Protein AF-A0A929IZY4-F1 (afdb_monomer_lite)

Secondary structure (DSSP, 8-state):
-HHHHHHHHHHHHHHHHHHHHHHHHHHHHHHHHHHHHHHHHHHHHHHHHHHHHHHHHHHHHHHHHHHHHHHHHHT-S-GGGHHHHHHHHHHH-TTEEEEEEEEPTTSS-TT------EEE-TT---S-EEEEEEEPPEETTEESEEEEEEEEHHHHHT-HHHHHHHHHHTTS-SSSGGGG----EE-TTS-EEE-SSTT---HHHHHHH--

pLDDT: mean 78.6, std 14.9, range [38.0, 97.38]

Structure (mmCIF, N/CA/C/O backbone):
data_AF-A0A929IZY4-F1
#
_entry.id   AF-A0A929IZY4-F1
#
loop_
_atom_site.group_PDB
_atom_site.id
_atom_site.type_symbol
_atom_site.label_atom_id
_atom_site.label_alt_id
_atom_site.label_comp_id
_atom_site.label_asym_id
_atom_site.label_entity_id
_atom_site.label_seq_id
_atom_site.pdbx_PDB_ins_code
_atom_site.Cartn_x
_atom_site.Cartn_y
_atom_site.Cartn_z
_atom_site.occupancy
_atom_site.B_iso_or_equiv
_atom_site.auth_seq_id
_atom_site.auth_comp_id
_atom_site.auth_asym_id
_atom_site.auth_atom_id
_atom_site.pdbx_PDB_model_num
ATOM 1 N N . MET A 1 1 ? 53.624 -2.534 -61.040 1.00 66.25 1 MET A N 1
ATOM 2 C CA . MET A 1 1 ? 53.143 -1.240 -60.494 1.00 66.25 1 MET A CA 1
ATOM 3 C C . MET A 1 1 ? 51.618 -1.102 -60.489 1.00 66.25 1 MET A C 1
ATOM 5 O O . MET A 1 1 ? 51.086 -0.638 -59.490 1.00 66.25 1 MET A O 1
ATOM 9 N N . TRP A 1 2 ? 50.889 -1.510 -61.538 1.00 77.31 2 TRP A N 1
ATOM 10 C CA . TRP A 1 2 ? 49.422 -1.357 -61.585 1.00 77.31 2 TRP A CA 1
ATOM 11 C C . TRP A 1 2 ? 48.676 -2.238 -60.559 1.00 77.31 2 TRP A C 1
ATOM 13 O O . TRP A 1 2 ? 47.814 -1.744 -59.840 1.00 77.31 2 TRP A O 1
ATOM 23 N N . GLN A 1 3 ? 49.100 -3.496 -60.382 1.00 87.62 3 GLN A N 1
ATOM 24 C CA . GLN A 1 3 ? 48.521 -4.421 -59.391 1.00 87.62 3 GLN A CA 1
ATOM 25 C C . GLN A 1 3 ? 48.630 -3.920 -57.937 1.00 87.62 3 GLN A C 1
ATOM 27 O O . GLN A 1 3 ? 47.673 -4.039 -57.181 1.00 87.62 3 GLN A O 1
ATOM 32 N N . GLN A 1 4 ? 49.749 -3.291 -57.556 1.00 85.50 4 GLN A N 1
ATOM 33 C CA . GLN A 1 4 ? 49.927 -2.711 -56.214 1.00 85.50 4 GLN A CA 1
ATOM 34 C C . GLN A 1 4 ? 48.987 -1.526 -55.957 1.00 85.50 4 GLN A C 1
ATOM 36 O O . GLN A 1 4 ? 48.483 -1.368 -54.850 1.00 85.50 4 GLN A O 1
ATOM 41 N N . ARG A 1 5 ? 48.714 -0.702 -56.978 1.00 89.12 5 ARG A N 1
ATOM 42 C CA . ARG A 1 5 ? 47.778 0.425 -56.847 1.00 89.12 5 ARG A CA 1
ATOM 43 C C . ARG A 1 5 ? 46.339 -0.055 -56.676 1.00 89.12 5 ARG A C 1
ATOM 45 O O . ARG A 1 5 ? 45.638 0.461 -55.814 1.00 89.12 5 ARG A O 1
ATOM 52 N N . VAL A 1 6 ? 45.925 -1.058 -57.452 1.00 92.38 6 VAL A N 1
ATOM 53 C CA . VAL A 1 6 ? 44.584 -1.657 -57.339 1.00 92.38 6 VAL A CA 1
ATOM 54 C C . VAL A 1 6 ? 44.403 -2.337 -55.981 1.00 92.38 6 VAL A C 1
ATOM 56 O O . VAL A 1 6 ? 43.385 -2.122 -55.330 1.00 92.38 6 VAL A O 1
ATOM 59 N N . PHE A 1 7 ? 45.409 -3.082 -55.512 1.00 92.88 7 PHE A N 1
ATOM 60 C CA . PHE A 1 7 ? 45.381 -3.701 -54.186 1.00 92.88 7 PHE A CA 1
ATOM 61 C C . PHE A 1 7 ? 45.236 -2.662 -53.065 1.00 92.88 7 PHE A C 1
ATOM 63 O O . PHE A 1 7 ? 44.364 -2.803 -52.212 1.00 92.88 7 PHE A O 1
ATOM 70 N N . ASN A 1 8 ? 46.019 -1.578 -53.105 1.00 91.25 8 ASN A N 1
ATOM 71 C CA . ASN A 1 8 ? 45.919 -0.512 -52.109 1.00 91.25 8 ASN A CA 1
ATOM 72 C C . ASN A 1 8 ? 44.541 0.168 -52.125 1.00 91.25 8 ASN A C 1
ATOM 74 O O . ASN A 1 8 ? 43.992 0.430 -51.061 1.00 91.25 8 ASN A O 1
ATOM 78 N N . LEU A 1 9 ? 43.951 0.417 -53.301 1.00 94.44 9 LEU A N 1
ATOM 79 C CA . LEU A 1 9 ? 42.608 1.006 -53.406 1.00 94.44 9 LEU A CA 1
ATOM 80 C C . LEU A 1 9 ? 41.52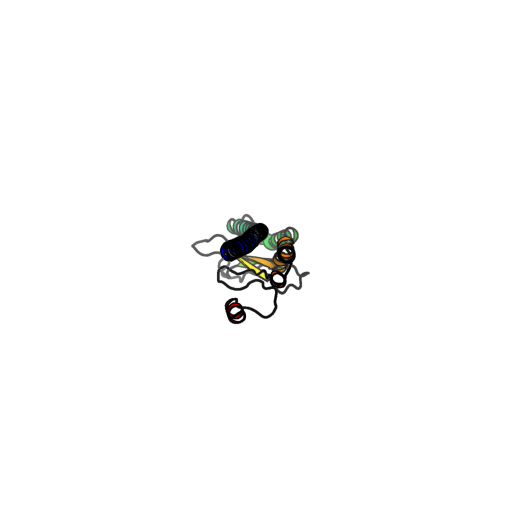0 0.099 -52.812 1.00 94.44 9 LEU A C 1
ATOM 82 O O . LEU A 1 9 ? 40.656 0.583 -52.082 1.00 94.44 9 LEU A O 1
ATOM 86 N N . LEU A 1 10 ? 41.583 -1.209 -53.079 1.00 94.31 10 LEU A N 1
ATOM 87 C CA . LEU A 1 10 ? 40.662 -2.186 -52.487 1.00 94.31 10 LEU A CA 1
ATOM 88 C C . LEU A 1 10 ? 40.817 -2.250 -50.964 1.00 94.31 10 LEU A C 1
ATOM 90 O O . LEU A 1 10 ? 39.822 -2.281 -50.242 1.00 94.31 10 LEU A O 1
ATOM 94 N N . LEU A 1 11 ? 42.057 -2.202 -50.472 1.00 95.75 11 LEU A N 1
ATOM 95 C CA . LEU A 1 11 ? 42.354 -2.206 -49.043 1.00 95.75 11 LEU A CA 1
ATOM 96 C C . LEU A 1 11 ? 41.813 -0.943 -48.353 1.00 95.75 11 LEU A C 1
ATOM 98 O O . LEU A 1 11 ? 41.161 -1.050 -47.316 1.00 95.75 11 LEU A O 1
ATOM 102 N N . PHE A 1 12 ? 41.979 0.238 -48.958 1.00 95.94 12 PHE A N 1
ATOM 103 C CA . PHE A 1 12 ? 41.372 1.477 -48.455 1.00 95.94 12 PHE A CA 1
ATOM 104 C C . PHE A 1 12 ? 39.839 1.406 -48.427 1.00 95.94 12 PHE A C 1
ATOM 106 O O . PHE A 1 12 ? 39.234 1.790 -47.428 1.00 95.94 12 PHE A O 1
ATOM 113 N N . SER A 1 13 ? 39.203 0.877 -49.476 1.00 95.88 13 SER A N 1
ATOM 114 C CA . SER A 1 13 ? 37.744 0.700 -49.515 1.00 95.88 13 SER A CA 1
ATOM 115 C C . SER A 1 13 ? 37.242 -0.256 -48.421 1.00 95.88 13 SER A C 1
ATOM 117 O O . SER A 1 13 ? 36.244 0.035 -47.757 1.00 95.88 13 SER A O 1
ATOM 119 N N . CYS A 1 14 ? 37.965 -1.351 -48.162 1.00 97.12 14 CYS A N 1
ATOM 120 C CA . CYS A 1 14 ? 37.656 -2.286 -47.079 1.00 97.12 14 CYS A CA 1
ATOM 121 C C . CYS A 1 14 ? 37.781 -1.632 -45.693 1.00 97.12 14 CYS A C 1
ATOM 123 O O . CYS A 1 14 ? 36.938 -1.849 -44.828 1.00 97.12 14 CYS A O 1
ATOM 125 N N . ILE A 1 15 ? 38.807 -0.805 -45.475 1.00 97.12 15 ILE A N 1
ATOM 126 C CA . ILE A 1 15 ? 38.980 -0.092 -44.202 1.00 97.12 15 ILE A CA 1
ATOM 127 C C . ILE A 1 15 ? 37.857 0.928 -43.995 1.00 97.12 15 ILE A C 1
ATOM 129 O O . ILE A 1 15 ? 37.295 1.001 -42.907 1.00 97.12 15 ILE A O 1
ATOM 133 N N . ILE A 1 16 ? 37.498 1.693 -45.029 1.00 97.38 16 ILE A N 1
ATOM 134 C CA . ILE A 1 16 ? 36.437 2.706 -44.934 1.00 97.38 16 ILE A CA 1
ATOM 135 C C . ILE A 1 16 ? 35.084 2.054 -44.629 1.00 97.38 16 ILE A C 1
ATOM 137 O O . ILE A 1 16 ? 34.353 2.535 -43.767 1.00 97.38 16 ILE A O 1
ATOM 141 N N . THR A 1 17 ? 34.759 0.944 -45.296 1.00 97.06 17 THR A N 1
ATOM 142 C CA . THR A 1 17 ? 33.510 0.207 -45.038 1.00 97.06 17 THR A CA 1
ATOM 143 C C . THR A 1 17 ? 33.489 -0.411 -43.641 1.00 97.06 17 THR A C 1
ATOM 145 O O . THR A 1 17 ? 32.479 -0.294 -42.951 1.00 97.06 17 THR A O 1
ATOM 148 N N . LEU A 1 18 ? 34.607 -0.977 -43.172 1.00 97.31 18 LEU A N 1
ATOM 149 C CA . LEU A 1 18 ? 34.727 -1.486 -41.803 1.00 97.31 18 LEU A CA 1
ATOM 150 C C . LEU A 1 18 ? 34.535 -0.373 -40.760 1.00 97.31 18 LEU A C 1
ATOM 152 O O . LEU A 1 18 ? 33.786 -0.552 -39.803 1.00 97.31 18 LEU A O 1
ATOM 156 N N . LEU A 1 19 ? 35.166 0.788 -40.961 1.00 97.31 19 LEU A N 1
ATOM 157 C CA . LEU A 1 19 ? 35.016 1.945 -40.074 1.00 97.31 19 LEU A CA 1
ATOM 158 C C . LEU A 1 19 ? 33.577 2.470 -40.054 1.00 97.31 19 LEU A C 1
ATOM 160 O O . LEU A 1 19 ? 33.073 2.801 -38.985 1.00 97.31 19 LEU A O 1
ATOM 164 N N . ALA A 1 20 ? 32.901 2.506 -41.205 1.00 96.75 20 ALA A N 1
ATOM 165 C CA . ALA A 1 20 ? 31.500 2.910 -41.282 1.00 96.75 20 ALA A CA 1
ATOM 166 C C . ALA A 1 20 ? 30.585 1.958 -40.492 1.00 96.75 20 ALA A C 1
ATOM 168 O O . ALA A 1 20 ? 29.729 2.422 -39.747 1.00 96.75 20 ALA A O 1
ATOM 169 N N . VAL A 1 21 ? 30.796 0.639 -40.592 1.00 97.00 21 VAL A N 1
ATOM 170 C CA . VAL A 1 21 ? 30.022 -0.351 -39.820 1.00 97.00 21 VAL A CA 1
ATOM 171 C C . VAL A 1 21 ? 30.271 -0.206 -38.318 1.00 97.00 21 VAL A C 1
ATOM 173 O O . VAL A 1 21 ? 29.318 -0.198 -37.546 1.00 97.00 21 VAL A O 1
ATOM 176 N N . ILE A 1 22 ? 31.528 -0.036 -37.893 1.00 96.31 22 ILE A N 1
ATOM 177 C CA . ILE A 1 22 ? 31.861 0.183 -36.475 1.00 96.31 22 ILE A CA 1
ATOM 178 C C . ILE A 1 22 ? 31.191 1.459 -35.949 1.00 96.31 22 ILE A C 1
ATOM 180 O O . ILE A 1 22 ? 30.651 1.451 -34.844 1.00 96.31 22 ILE A O 1
ATOM 184 N N . LEU A 1 23 ? 31.192 2.539 -36.737 1.00 96.19 23 LEU A N 1
ATOM 185 C CA . LEU A 1 23 ? 30.532 3.791 -36.374 1.00 96.19 23 LEU A CA 1
ATOM 186 C C . LEU A 1 23 ? 29.015 3.610 -36.222 1.00 96.19 23 LEU A C 1
ATOM 188 O O . LEU A 1 23 ? 28.453 4.092 -35.245 1.00 96.19 23 LEU A O 1
ATOM 192 N N . LEU A 1 24 ? 28.363 2.897 -37.147 1.00 94.81 24 LEU A N 1
ATOM 193 C CA . LEU A 1 24 ? 26.925 2.618 -37.066 1.00 94.81 24 LEU A CA 1
ATOM 194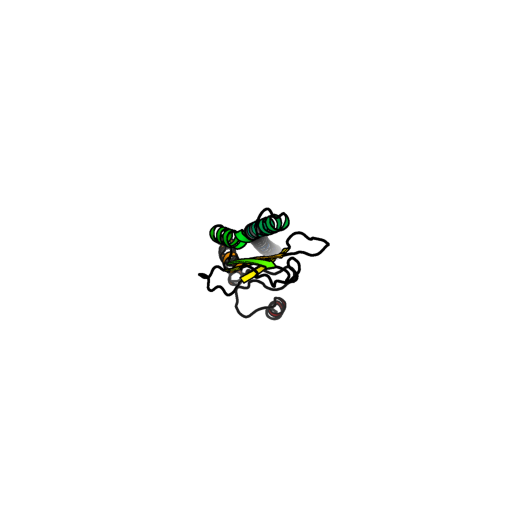 C C . LEU A 1 24 ? 26.573 1.799 -35.818 1.00 94.81 24 LEU A C 1
ATOM 196 O O . LEU A 1 24 ? 25.665 2.183 -35.089 1.00 94.81 24 LEU A O 1
ATOM 200 N N . ILE A 1 25 ? 27.340 0.742 -35.523 1.00 93.75 25 ILE A N 1
ATOM 201 C CA . ILE A 1 25 ? 27.163 -0.060 -34.300 1.00 93.75 25 ILE A CA 1
ATOM 202 C C . ILE A 1 25 ? 27.328 0.818 -33.055 1.00 93.75 25 ILE A C 1
ATOM 204 O O . ILE A 1 25 ? 26.573 0.682 -32.097 1.00 93.75 25 ILE A O 1
ATOM 208 N N . PHE A 1 26 ? 28.310 1.723 -33.052 1.00 93.81 26 PHE A N 1
ATOM 209 C CA . PHE A 1 26 ? 28.541 2.620 -31.924 1.00 93.81 26 PHE A CA 1
ATOM 210 C C . PHE A 1 26 ? 27.385 3.608 -31.712 1.00 93.81 26 PHE A C 1
ATOM 212 O O . PHE A 1 26 ? 26.981 3.820 -30.570 1.00 93.81 26 PHE A O 1
ATOM 219 N N . ILE A 1 27 ? 26.839 4.181 -32.791 1.00 91.44 27 ILE A N 1
ATOM 220 C CA . ILE A 1 27 ? 25.675 5.080 -32.736 1.00 91.44 27 ILE A CA 1
ATOM 221 C C . ILE A 1 27 ? 24.458 4.329 -32.189 1.00 91.44 27 ILE A C 1
ATOM 223 O O . ILE A 1 27 ? 23.874 4.766 -31.202 1.00 91.44 27 ILE A O 1
ATOM 227 N N . GLU A 1 28 ? 24.130 3.169 -32.762 1.00 90.06 28 GLU A N 1
ATOM 228 C CA . GLU A 1 28 ? 22.979 2.362 -32.341 1.00 90.06 28 GLU A CA 1
ATOM 229 C C . GLU A 1 28 ? 23.110 1.906 -30.880 1.00 90.06 28 GLU A C 1
ATOM 231 O O . GLU A 1 28 ? 22.157 1.995 -30.105 1.00 90.06 28 GLU A O 1
ATOM 236 N N . TYR A 1 29 ? 24.310 1.490 -30.463 1.00 88.62 29 TYR A N 1
ATOM 237 C CA . TYR A 1 29 ? 24.589 1.117 -29.077 1.00 88.62 29 TYR A CA 1
ATOM 238 C C . TYR A 1 29 ? 24.394 2.289 -28.106 1.00 88.62 29 TYR A C 1
ATOM 240 O O . TYR A 1 29 ? 23.847 2.109 -27.016 1.00 88.62 29 TYR A O 1
ATOM 248 N N . TYR A 1 30 ? 24.840 3.491 -28.482 1.00 87.62 30 TYR A N 1
ATOM 249 C CA . TYR A 1 30 ? 24.705 4.673 -27.635 1.00 87.62 30 TYR A CA 1
ATOM 250 C C . TYR A 1 30 ? 23.244 5.131 -27.527 1.00 87.62 30 TYR A C 1
ATOM 252 O O . TYR A 1 30 ? 22.747 5.300 -26.414 1.00 87.62 30 TYR A O 1
ATOM 260 N N . GLU A 1 31 ? 22.538 5.250 -28.655 1.00 81.88 31 GLU A N 1
ATOM 261 C CA . GLU A 1 31 ? 21.125 5.656 -28.698 1.00 81.88 31 GLU A CA 1
ATOM 262 C C . GLU A 1 31 ? 20.217 4.662 -27.962 1.00 81.88 31 GLU A C 1
ATOM 264 O O . GLU A 1 31 ? 19.331 5.065 -27.201 1.00 81.88 31 GLU A O 1
ATOM 269 N N . THR A 1 32 ? 20.469 3.359 -28.117 1.00 80.94 32 THR A N 1
ATOM 270 C CA . THR A 1 32 ? 19.702 2.311 -27.427 1.00 80.94 32 THR A CA 1
ATOM 271 C C . THR A 1 32 ? 19.900 2.392 -25.915 1.00 80.94 32 THR A C 1
ATOM 273 O O . THR A 1 32 ? 18.924 2.397 -25.163 1.00 80.94 32 THR A O 1
ATOM 276 N N . ASN A 1 33 ? 21.148 2.522 -25.453 1.00 81.94 33 ASN A N 1
ATOM 277 C CA . ASN A 1 33 ? 21.440 2.628 -24.023 1.00 81.94 33 ASN A CA 1
ATOM 278 C C . ASN A 1 33 ? 20.871 3.906 -23.402 1.00 81.94 33 ASN A C 1
ATOM 280 O O . ASN A 1 33 ? 20.402 3.882 -22.262 1.00 81.94 33 ASN A O 1
ATOM 284 N N . GLU A 1 34 ? 20.922 5.030 -24.115 1.00 81.75 34 GLU A N 1
ATOM 285 C CA . GLU A 1 34 ? 20.349 6.280 -23.627 1.00 81.75 34 GLU A CA 1
ATOM 286 C C . GLU A 1 34 ? 18.826 6.165 -23.490 1.00 81.75 34 GLU A C 1
ATOM 288 O O . GLU A 1 34 ? 18.278 6.470 -22.428 1.00 81.75 34 GLU A O 1
ATOM 293 N N . THR A 1 35 ? 18.161 5.621 -24.511 1.00 78.50 35 THR A N 1
ATOM 294 C CA . THR A 1 35 ? 16.708 5.401 -24.513 1.00 78.50 35 THR A CA 1
ATOM 295 C C . THR A 1 35 ? 16.284 4.447 -23.394 1.00 78.50 35 THR A C 1
ATOM 297 O O . THR A 1 35 ? 15.331 4.726 -22.662 1.00 78.50 35 THR A O 1
ATOM 300 N N . GLU A 1 36 ? 17.019 3.349 -23.186 1.00 77.56 36 GLU A N 1
ATOM 301 C CA . GLU A 1 36 ? 16.740 2.394 -22.109 1.00 77.56 36 GLU A CA 1
ATOM 302 C C . GLU A 1 36 ? 16.905 3.038 -20.725 1.00 77.56 36 GLU A C 1
ATOM 304 O O . GLU A 1 36 ? 16.072 2.846 -19.834 1.00 77.56 36 GLU A O 1
ATOM 309 N N . ASN A 1 37 ? 17.959 3.832 -20.530 1.00 81.75 37 ASN A N 1
ATOM 310 C CA . ASN A 1 37 ? 18.201 4.515 -19.262 1.00 81.75 37 ASN A CA 1
ATOM 311 C C . ASN A 1 37 ? 17.126 5.564 -18.964 1.00 81.75 37 ASN A C 1
ATOM 313 O O . ASN A 1 37 ? 16.634 5.623 -17.834 1.00 81.75 37 ASN A O 1
ATOM 317 N N . GLN A 1 38 ? 16.715 6.343 -19.965 1.00 79.81 38 GLN A N 1
ATOM 318 C CA . GLN A 1 38 ? 15.616 7.297 -19.829 1.00 79.81 38 GLN A CA 1
ATOM 319 C C . GLN A 1 38 ? 14.302 6.578 -19.491 1.00 79.81 38 GLN A C 1
ATOM 321 O O . GLN A 1 38 ? 13.607 6.972 -18.553 1.00 79.81 38 GLN A O 1
ATOM 326 N N . ALA A 1 39 ? 13.994 5.469 -20.171 1.00 77.12 39 ALA A N 1
ATOM 327 C CA . ALA A 1 39 ? 12.811 4.665 -19.875 1.00 77.12 39 ALA A CA 1
ATOM 328 C C . ALA A 1 39 ? 12.833 4.105 -18.442 1.00 77.12 39 ALA A C 1
ATOM 330 O O . ALA A 1 39 ? 11.835 4.202 -17.724 1.00 77.12 39 ALA A O 1
ATOM 331 N N . LYS A 1 40 ? 13.978 3.584 -17.979 1.00 81.12 40 LYS A N 1
ATOM 332 C CA . LYS A 1 40 ? 14.151 3.117 -16.592 1.00 81.12 40 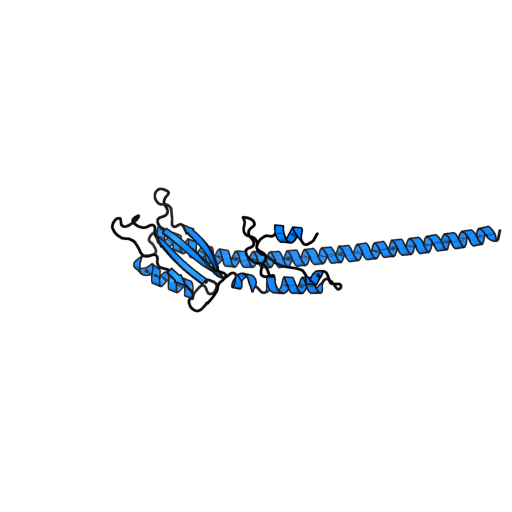LYS A CA 1
ATOM 333 C C . LYS A 1 40 ? 13.916 4.233 -15.580 1.00 81.12 40 LYS A C 1
ATOM 335 O O . LYS A 1 40 ? 13.206 4.015 -14.600 1.00 81.12 40 LYS A O 1
ATOM 340 N N . GLN A 1 41 ? 14.490 5.413 -15.807 1.00 84.50 41 GLN A N 1
ATOM 341 C CA . GLN A 1 41 ? 14.332 6.559 -14.909 1.00 84.50 41 GLN A CA 1
ATOM 342 C C . GLN A 1 41 ? 12.874 7.016 -14.823 1.00 84.50 41 GLN A C 1
ATOM 344 O O . GLN A 1 41 ? 12.364 7.218 -13.720 1.00 84.50 41 GLN A O 1
ATOM 349 N N . LEU A 1 42 ? 12.180 7.098 -15.961 1.00 80.81 42 LEU A N 1
ATOM 350 C CA . LEU A 1 42 ? 10.759 7.448 -16.010 1.00 80.81 42 LEU A CA 1
ATOM 351 C C . LEU A 1 42 ? 9.903 6.433 -15.240 1.00 80.81 42 LEU A C 1
ATOM 353 O O . LEU A 1 42 ? 9.103 6.821 -14.387 1.00 80.81 42 LEU A O 1
ATOM 357 N N . ILE A 1 43 ? 10.125 5.131 -15.457 1.00 79.69 43 ILE A N 1
ATOM 358 C CA . ILE A 1 43 ? 9.415 4.065 -14.731 1.00 79.69 43 ILE A CA 1
ATOM 359 C C . ILE A 1 43 ? 9.675 4.158 -13.223 1.00 79.69 43 ILE A C 1
ATOM 361 O O . ILE A 1 43 ? 8.739 4.056 -12.430 1.00 79.69 43 ILE A O 1
ATOM 365 N N . GLN A 1 44 ? 10.928 4.364 -12.807 1.00 83.50 44 GLN A N 1
ATOM 366 C CA . GLN A 1 44 ? 11.286 4.496 -11.392 1.00 83.50 44 GLN A CA 1
ATOM 367 C C . GLN A 1 44 ? 10.618 5.709 -10.740 1.00 83.50 44 GLN A C 1
ATOM 369 O O . GLN A 1 44 ? 10.132 5.613 -9.610 1.00 83.50 44 GLN A O 1
ATOM 374 N N . GLN A 1 45 ? 10.572 6.841 -11.442 1.00 83.75 45 GLN A N 1
ATOM 375 C CA . GLN A 1 45 ? 9.938 8.056 -10.950 1.00 83.75 45 GLN A CA 1
ATOM 376 C C . GLN A 1 45 ? 8.429 7.862 -10.775 1.00 83.75 45 GLN A C 1
ATOM 378 O O . GLN A 1 45 ? 7.900 8.132 -9.696 1.00 83.75 45 GLN A O 1
ATOM 383 N N . GLU A 1 46 ? 7.744 7.341 -11.791 1.00 78.19 46 GLU A N 1
ATOM 384 C CA . GLU A 1 46 ? 6.302 7.084 -11.735 1.00 78.19 46 GLU A CA 1
ATOM 385 C C . GLU A 1 46 ? 5.956 6.038 -10.659 1.00 78.19 46 GLU A C 1
ATOM 387 O O . GLU A 1 46 ? 5.002 6.215 -9.895 1.00 78.19 46 GLU A O 1
ATOM 392 N N . LEU A 1 47 ? 6.777 4.989 -10.508 1.00 81.50 47 LEU A N 1
ATOM 393 C CA . LEU A 1 47 ? 6.605 3.987 -9.454 1.00 81.50 47 LEU A CA 1
ATOM 394 C C . LEU A 1 47 ? 6.779 4.608 -8.064 1.00 81.50 47 LEU A C 1
ATOM 396 O O . LEU A 1 47 ? 5.985 4.341 -7.164 1.00 81.50 47 LEU A O 1
ATOM 400 N N . SER A 1 48 ? 7.780 5.471 -7.885 1.00 85.81 48 SER A N 1
ATOM 401 C CA . SER A 1 48 ? 8.013 6.193 -6.631 1.00 85.81 48 SER A CA 1
ATOM 402 C C . SER A 1 48 ? 6.828 7.091 -6.263 1.00 85.81 48 SER A C 1
ATOM 404 O O . SER A 1 48 ? 6.384 7.101 -5.111 1.00 85.81 48 SER A O 1
ATOM 406 N N . ILE A 1 49 ? 6.255 7.794 -7.245 1.00 83.38 49 ILE A N 1
ATOM 407 C CA . ILE A 1 49 ? 5.054 8.615 -7.054 1.00 83.38 49 ILE A CA 1
ATOM 408 C C . ILE A 1 49 ? 3.866 7.734 -6.645 1.00 83.38 49 ILE A C 1
ATOM 410 O O . ILE A 1 49 ? 3.173 8.053 -5.675 1.00 83.38 49 ILE A O 1
ATOM 414 N N . ALA A 1 50 ? 3.645 6.614 -7.338 1.00 81.25 50 ALA A N 1
ATOM 415 C CA . ALA A 1 50 ? 2.560 5.692 -7.023 1.00 81.25 50 ALA A CA 1
ATOM 416 C C . ALA A 1 50 ? 2.702 5.088 -5.615 1.00 81.25 50 ALA A C 1
ATOM 418 O O . ALA A 1 50 ? 1.754 5.139 -4.832 1.00 81.25 50 ALA A O 1
ATOM 419 N N . VAL A 1 51 ? 3.893 4.598 -5.254 1.00 85.50 51 VAL A N 1
ATOM 420 C CA . VAL A 1 51 ? 4.191 4.063 -3.914 1.00 85.50 51 VAL A CA 1
ATOM 421 C C . VAL A 1 51 ? 3.980 5.128 -2.844 1.00 85.50 51 VAL A C 1
ATOM 423 O O . VAL A 1 51 ? 3.363 4.845 -1.818 1.00 85.50 51 VAL A O 1
ATOM 426 N N . ARG A 1 52 ? 4.444 6.363 -3.073 1.00 88.06 52 ARG A N 1
ATOM 427 C CA . ARG A 1 52 ? 4.233 7.468 -2.132 1.00 88.06 52 ARG A CA 1
ATOM 428 C C . ARG A 1 52 ? 2.747 7.725 -1.918 1.00 88.06 52 ARG A C 1
ATOM 430 O O . ARG A 1 52 ? 2.335 7.854 -0.773 1.00 88.06 52 ARG A O 1
ATOM 437 N N . LYS A 1 53 ? 1.953 7.750 -2.991 1.00 85.56 53 LYS A N 1
ATOM 438 C CA . LYS A 1 53 ? 0.510 7.979 -2.902 1.00 85.56 53 LYS A CA 1
ATOM 439 C C . LYS A 1 53 ? -0.200 6.867 -2.129 1.00 85.56 53 LYS A C 1
ATOM 441 O O . LYS A 1 53 ? -0.940 7.171 -1.203 1.00 85.56 53 LYS A O 1
ATOM 446 N N . ILE A 1 54 ? 0.095 5.601 -2.432 1.00 85.25 54 ILE A N 1
ATOM 447 C CA . ILE A 1 54 ? -0.440 4.448 -1.685 1.00 85.25 54 ILE A CA 1
ATOM 448 C C . ILE A 1 54 ? -0.066 4.543 -0.202 1.00 85.25 54 ILE A C 1
ATOM 450 O O . ILE A 1 54 ? -0.908 4.351 0.669 1.00 85.25 54 ILE A O 1
ATOM 454 N N . ASN A 1 55 ? 1.194 4.861 0.091 1.00 89.12 55 ASN A N 1
ATOM 455 C CA . ASN A 1 55 ? 1.680 4.972 1.460 1.00 89.12 55 ASN A CA 1
ATOM 456 C C . ASN A 1 55 ? 1.022 6.131 2.222 1.00 89.12 55 ASN A C 1
ATOM 458 O O . ASN A 1 55 ? 0.782 6.000 3.415 1.00 89.12 55 ASN A O 1
ATOM 462 N N . THR A 1 56 ? 0.732 7.255 1.562 1.00 89.44 56 THR A N 1
ATOM 463 C CA . THR A 1 56 ? -0.029 8.355 2.168 1.00 89.44 56 THR A CA 1
ATOM 464 C C . THR A 1 56 ? -1.444 7.904 2.520 1.00 89.44 56 THR A C 1
ATOM 466 O O . THR A 1 56 ? -1.810 7.980 3.685 1.00 89.44 56 THR A O 1
ATOM 469 N N . GLU A 1 57 ? -2.185 7.329 1.569 1.00 86.50 57 GLU A N 1
ATOM 470 C CA . GLU A 1 57 ? -3.562 6.860 1.800 1.00 86.50 57 GLU A CA 1
ATOM 471 C C . GLU A 1 57 ? -3.632 5.836 2.946 1.00 86.50 57 GLU A C 1
ATOM 473 O O . GLU A 1 57 ? -4.424 5.974 3.877 1.00 86.50 57 GLU A O 1
ATOM 478 N N . LEU A 1 58 ? -2.752 4.827 2.937 1.00 88.75 58 LEU A N 1
ATOM 479 C CA . LEU A 1 58 ? -2.715 3.816 3.998 1.00 88.75 58 LEU A CA 1
ATOM 480 C C . LEU A 1 58 ? -2.316 4.403 5.356 1.00 88.75 58 LEU A C 1
ATOM 482 O O . LEU A 1 58 ? -2.798 3.941 6.389 1.00 88.75 58 LEU A O 1
ATOM 486 N N . ARG A 1 59 ? -1.443 5.413 5.374 1.00 92.12 59 ARG A N 1
ATOM 487 C CA . ARG A 1 59 ? -1.024 6.083 6.608 1.00 92.12 59 ARG A CA 1
ATOM 488 C C . ARG A 1 59 ? -2.129 6.947 7.192 1.00 92.12 59 ARG A C 1
ATOM 490 O O . ARG A 1 59 ? -2.261 6.978 8.411 1.00 92.12 59 ARG A O 1
ATOM 497 N N . ASP A 1 60 ? -2.918 7.603 6.354 1.00 91.56 60 ASP A N 1
ATOM 498 C CA . ASP A 1 60 ? -4.060 8.394 6.804 1.00 91.56 60 ASP A CA 1
ATOM 499 C C . ASP A 1 60 ? -5.107 7.478 7.452 1.00 91.56 60 ASP A C 1
ATOM 501 O O . ASP A 1 60 ? -5.531 7.723 8.583 1.00 91.56 60 ASP A O 1
ATOM 505 N N . LEU A 1 61 ? -5.419 6.344 6.813 1.00 92.25 61 LEU A N 1
ATOM 506 C CA . LEU A 1 61 ? -6.282 5.309 7.396 1.00 92.25 61 LEU A CA 1
ATOM 507 C C . LEU A 1 61 ? -5.711 4.739 8.704 1.00 92.25 61 LEU A C 1
ATOM 509 O O . LEU A 1 61 ? -6.446 4.549 9.675 1.00 92.25 61 LEU A O 1
ATOM 513 N N . TYR A 1 62 ? -4.403 4.473 8.745 1.00 93.75 62 TYR A N 1
ATOM 514 C CA . TYR A 1 62 ? -3.726 4.008 9.955 1.00 93.75 62 TYR A CA 1
ATOM 515 C C . TYR A 1 62 ? -3.848 5.035 11.084 1.00 93.75 62 TYR A C 1
ATOM 517 O O . TYR A 1 62 ? -4.205 4.671 12.198 1.00 93.75 62 TYR A O 1
ATOM 525 N N . SER A 1 63 ? -3.601 6.315 10.797 1.00 94.44 63 SER A N 1
ATOM 526 C CA . SER A 1 63 ? -3.680 7.414 11.765 1.00 94.44 63 SER A CA 1
ATOM 527 C C . SER A 1 63 ? -5.080 7.541 12.372 1.00 94.44 63 SER A C 1
ATOM 529 O O . SER A 1 63 ? -5.224 7.691 13.586 1.00 94.44 63 SER A O 1
ATOM 531 N N . VAL A 1 64 ? -6.125 7.397 11.550 1.00 94.31 64 VAL A N 1
ATOM 532 C CA . VAL A 1 64 ? -7.522 7.376 12.012 1.00 94.31 64 VAL A CA 1
ATOM 533 C C . VAL A 1 64 ? -7.762 6.226 12.993 1.00 94.31 64 VAL A C 1
ATOM 535 O O . VAL A 1 64 ? -8.296 6.444 14.085 1.00 94.31 64 VAL A O 1
ATOM 538 N N . ALA A 1 65 ? -7.353 5.009 12.633 1.00 94.62 65 ALA A N 1
ATOM 539 C CA . ALA A 1 65 ? -7.532 3.843 13.492 1.00 94.62 65 ALA A CA 1
ATOM 540 C C . ALA A 1 65 ? -6.682 3.905 14.767 1.00 94.62 65 ALA A C 1
ATOM 542 O O . ALA A 1 65 ? -7.158 3.503 15.827 1.00 94.62 65 ALA A O 1
ATOM 543 N N . ASP A 1 66 ? -5.462 4.436 14.687 1.00 95.38 66 ASP A N 1
ATOM 544 C CA . ASP A 1 66 ? -4.551 4.581 15.821 1.00 95.38 66 ASP A CA 1
ATOM 545 C C . ASP A 1 66 ? -5.081 5.622 16.806 1.00 95.38 66 ASP A C 1
ATOM 547 O O . ASP A 1 66 ? -5.193 5.347 17.998 1.00 95.38 66 ASP A O 1
ATOM 551 N N . SER A 1 67 ? -5.536 6.774 16.307 1.00 95.19 67 SER A N 1
ATOM 552 C CA . SER A 1 67 ? -6.195 7.789 17.130 1.00 95.19 67 SER A CA 1
ATOM 553 C C . SER A 1 67 ? -7.432 7.224 17.831 1.00 95.19 67 SER A C 1
ATOM 555 O O . SER A 1 67 ? -7.607 7.420 19.035 1.00 95.19 67 SER A O 1
ATOM 557 N N . LEU A 1 68 ? -8.273 6.466 17.118 1.00 95.25 68 LEU A N 1
ATOM 558 C CA . LEU A 1 68 ? -9.442 5.824 17.717 1.00 95.25 68 LEU A CA 1
ATOM 559 C C . LEU A 1 68 ? -9.045 4.791 18.784 1.00 95.25 68 LEU A C 1
ATOM 561 O O . LEU A 1 68 ? -9.628 4.774 19.871 1.00 95.25 68 LEU A O 1
ATOM 565 N N . ALA A 1 69 ? -8.033 3.965 18.505 1.00 94.25 69 ALA A N 1
ATOM 566 C CA . ALA A 1 69 ? -7.497 2.995 19.454 1.00 94.25 69 ALA A CA 1
ATOM 567 C C . ALA A 1 69 ? -6.976 3.691 20.718 1.00 94.25 69 ALA A C 1
ATOM 569 O O . ALA A 1 69 ? -7.301 3.262 21.827 1.00 94.25 69 ALA A O 1
ATOM 570 N N . GLN A 1 70 ? -6.228 4.788 20.575 1.00 93.81 70 GLN A N 1
ATOM 571 C CA . GLN A 1 70 ? -5.720 5.581 21.694 1.00 93.81 70 GLN A CA 1
ATOM 572 C C . GLN A 1 70 ? -6.859 6.161 22.535 1.00 93.81 70 GLN A C 1
ATOM 574 O O . GLN A 1 70 ? -6.889 5.922 23.740 1.00 93.81 70 GLN A O 1
ATOM 579 N N . LYS A 1 71 ? -7.843 6.826 21.919 1.00 94.19 71 LYS A N 1
ATOM 580 C CA . LYS A 1 71 ? -8.985 7.421 22.639 1.00 94.19 71 LYS A CA 1
ATOM 581 C C . LYS A 1 71 ? -9.817 6.396 23.402 1.00 94.19 71 LYS A C 1
ATOM 583 O O . LYS A 1 71 ? -10.268 6.654 24.516 1.00 94.19 71 LYS A O 1
ATOM 588 N N . LEU A 1 72 ? -10.003 5.208 22.830 1.00 91.50 72 LEU A N 1
ATOM 589 C CA . LEU A 1 72 ? -10.682 4.102 23.509 1.00 91.50 72 LEU A CA 1
ATOM 590 C C . LEU A 1 72 ? -9.853 3.510 24.648 1.00 91.50 72 LEU A C 1
ATOM 592 O O . LEU A 1 72 ? -10.409 3.000 25.622 1.00 91.50 72 LEU A O 1
ATOM 596 N N . SER A 1 73 ? -8.531 3.569 24.524 1.00 90.50 73 SER A N 1
ATOM 597 C CA . SER A 1 73 ? -7.598 3.059 25.524 1.00 90.50 73 SER A CA 1
ATOM 598 C C . SER A 1 73 ? -7.474 3.987 26.725 1.00 90.50 73 SER A C 1
ATOM 600 O O . SER A 1 73 ? -7.430 3.511 27.857 1.00 90.50 73 SER A O 1
ATOM 602 N N . THR A 1 74 ? -7.442 5.299 26.490 1.00 90.62 74 THR A N 1
ATOM 603 C CA . THR A 1 74 ? -7.393 6.326 27.540 1.00 90.62 74 THR A CA 1
ATOM 604 C C . THR A 1 74 ? -8.754 6.559 28.188 1.00 90.62 74 THR A C 1
ATOM 606 O O . THR A 1 74 ? -8.821 7.106 29.285 1.00 90.62 74 THR A O 1
ATOM 609 N N . GLY A 1 75 ? -9.836 6.132 27.531 1.00 89.75 75 GLY A N 1
ATOM 610 C CA . GLY A 1 75 ? -11.202 6.428 27.952 1.00 89.75 75 GLY A CA 1
ATOM 611 C C . GLY A 1 75 ? -11.669 7.831 27.559 1.00 89.75 75 GLY A C 1
ATOM 612 O O . GLY A 1 75 ? -12.755 8.221 27.973 1.00 89.75 75 GLY A O 1
ATOM 613 N N . GLU A 1 76 ? -10.890 8.567 26.754 1.00 94.50 76 GLU A N 1
ATOM 614 C CA . GLU A 1 76 ? -11.293 9.856 26.172 1.00 94.50 76 GLU A CA 1
ATOM 615 C C . GLU A 1 76 ? -12.550 9.715 25.307 1.00 94.50 76 GLU A C 1
ATOM 617 O O . GLU A 1 76 ? -13.360 10.632 25.266 1.00 94.50 76 GLU A O 1
ATOM 622 N N . LEU A 1 77 ? -12.725 8.566 24.642 1.00 93.75 77 LEU A N 1
ATOM 623 C CA . LEU A 1 77 ? -13.949 8.242 23.913 1.00 93.75 77 LEU A CA 1
ATOM 624 C C . LEU A 1 77 ? -14.834 7.296 24.743 1.00 93.75 77 LEU A C 1
ATOM 626 O O . LEU A 1 77 ? -14.502 6.108 24.880 1.00 93.75 77 LEU A O 1
ATOM 630 N N . PRO A 1 78 ? -15.979 7.776 25.264 1.00 90.56 78 PRO A N 1
ATOM 631 C CA . PRO A 1 78 ? -16.958 6.938 25.933 1.00 90.56 78 PRO A CA 1
ATOM 632 C C . PRO A 1 78 ? -17.533 5.897 24.980 1.00 90.56 78 PRO A C 1
ATOM 634 O O . PRO A 1 78 ? -17.759 6.132 23.795 1.00 90.56 78 PRO A O 1
ATOM 637 N N . ARG A 1 79 ? -17.848 4.716 25.513 1.00 83.69 79 ARG A N 1
ATOM 638 C CA . ARG A 1 79 ? -18.369 3.623 24.681 1.00 83.69 79 ARG A CA 1
ATOM 639 C C . ARG A 1 79 ? -19.728 3.912 24.056 1.00 83.69 79 ARG A C 1
ATOM 641 O O . ARG A 1 79 ? -20.004 3.403 22.975 1.00 83.69 79 ARG A O 1
ATOM 648 N N . SER A 1 80 ? -20.557 4.693 24.741 1.00 88.31 80 SER A N 1
ATOM 649 C CA . SER A 1 80 ? -21.857 5.148 24.241 1.00 88.31 80 SER A CA 1
ATOM 650 C C . SER A 1 80 ? -21.735 5.932 22.935 1.00 88.31 80 SER A C 1
ATOM 652 O O . SER A 1 80 ? -22.648 5.886 22.121 1.00 88.31 80 SER A O 1
ATOM 654 N N . GLU A 1 81 ? -20.593 6.583 22.712 1.00 93.56 81 GLU A N 1
ATOM 655 C CA . GLU A 1 81 ? -20.348 7.485 21.582 1.00 93.56 81 GLU A CA 1
ATOM 656 C C . GLU A 1 81 ? -19.620 6.796 20.421 1.00 93.56 81 GLU A C 1
ATOM 658 O O . GLU A 1 81 ? -19.430 7.390 19.364 1.00 93.56 81 GLU A O 1
ATOM 663 N N . ILE A 1 82 ? -19.234 5.521 20.559 1.00 91.69 82 ILE A N 1
ATOM 664 C CA . ILE A 1 82 ? -18.471 4.820 19.513 1.00 91.69 82 ILE A CA 1
ATOM 665 C C . ILE A 1 82 ? -19.250 4.763 18.207 1.00 91.69 82 ILE A C 1
ATOM 667 O O . ILE A 1 82 ? -18.677 4.983 17.148 1.00 91.69 82 ILE A O 1
ATOM 671 N N . ASN A 1 83 ? -20.549 4.467 18.265 1.00 91.50 83 ASN A N 1
ATOM 672 C CA . ASN A 1 83 ? -21.352 4.353 17.053 1.00 91.50 83 ASN A CA 1
ATOM 673 C C . ASN A 1 83 ? -21.414 5.671 16.282 1.00 91.50 83 ASN A C 1
ATOM 675 O O . ASN A 1 83 ? -21.292 5.657 15.061 1.00 91.50 83 ASN A O 1
ATOM 679 N N . GLU A 1 84 ? -21.597 6.782 16.988 1.00 93.50 84 GLU A N 1
ATOM 680 C CA . GLU A 1 84 ? -21.599 8.119 16.399 1.00 93.50 84 GLU A CA 1
ATOM 681 C C . GLU A 1 84 ? -20.216 8.450 15.836 1.00 93.50 84 GLU A C 1
ATOM 683 O O . GLU A 1 84 ? -20.088 8.804 14.667 1.00 93.50 84 GLU A O 1
ATOM 688 N N . ARG A 1 85 ? -19.158 8.185 16.609 1.00 94.81 85 ARG A N 1
ATOM 689 C CA . ARG A 1 85 ? -17.787 8.461 16.184 1.00 94.81 85 ARG A CA 1
ATOM 690 C C . ARG A 1 85 ? -17.353 7.656 14.958 1.00 94.81 85 ARG A C 1
ATOM 692 O O . ARG A 1 85 ? -16.649 8.179 14.098 1.00 94.81 85 ARG A O 1
ATOM 699 N N . LEU A 1 86 ? -17.746 6.386 14.860 1.00 94.00 86 LEU A N 1
ATOM 700 C CA . LEU A 1 86 ? -17.473 5.562 13.679 1.00 94.00 86 LEU A CA 1
ATOM 701 C C . LEU A 1 86 ? -18.221 6.090 12.447 1.00 94.00 86 LEU A C 1
ATOM 703 O O . LEU A 1 86 ? -17.638 6.138 11.365 1.00 94.00 86 LEU A O 1
ATOM 707 N N . ALA A 1 87 ? -19.476 6.523 12.607 1.00 92.44 87 ALA A N 1
ATOM 708 C CA . ALA A 1 87 ? -20.255 7.119 11.522 1.00 92.44 87 ALA A CA 1
ATOM 709 C C . ALA A 1 87 ? -19.635 8.439 11.030 1.00 92.44 87 ALA A C 1
ATOM 711 O O . ALA A 1 87 ? -19.497 8.647 9.826 1.00 92.44 87 ALA A O 1
ATOM 712 N N . GLU A 1 88 ? -19.189 9.295 11.952 1.00 93.88 88 GLU A N 1
ATOM 713 C CA . GLU A 1 88 ? -18.446 10.521 11.647 1.00 93.88 88 GLU A CA 1
ATOM 714 C C . GLU A 1 88 ? -17.168 10.241 10.847 1.00 93.88 88 GLU A C 1
ATOM 716 O O . GLU A 1 88 ? -16.912 10.882 9.827 1.00 93.88 88 GLU A O 1
ATOM 721 N N . ILE A 1 89 ? -16.368 9.266 11.290 1.00 94.06 89 ILE A N 1
ATOM 722 C CA . ILE A 1 89 ? -15.129 8.874 10.609 1.00 94.06 89 ILE A CA 1
ATOM 723 C C . ILE A 1 89 ? -15.423 8.385 9.188 1.00 94.06 89 ILE A C 1
ATOM 725 O O . ILE A 1 89 ? -14.734 8.798 8.254 1.00 94.06 89 ILE A O 1
ATOM 729 N N . ME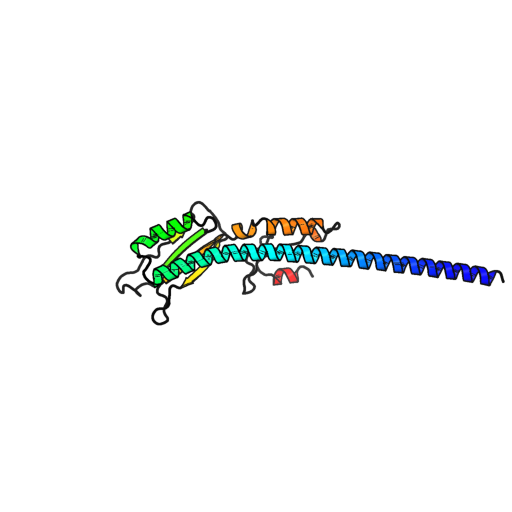T A 1 90 ? -16.453 7.551 9.012 1.00 90.38 90 MET A N 1
ATOM 730 C CA . MET A 1 90 ? -16.889 7.087 7.691 1.00 90.38 90 MET A CA 1
ATOM 731 C C . MET A 1 90 ? -17.291 8.251 6.782 1.00 90.38 90 MET A C 1
ATOM 733 O O . MET A 1 90 ? -16.916 8.265 5.614 1.00 90.38 90 MET A O 1
ATOM 737 N N . ALA A 1 91 ? -18.004 9.248 7.312 1.00 90.12 91 ALA A N 1
ATOM 738 C CA . ALA A 1 91 ? -18.423 10.416 6.540 1.00 90.12 91 ALA A CA 1
ATOM 739 C C . ALA A 1 91 ? -17.243 11.317 6.129 1.00 90.12 91 ALA A C 1
ATOM 741 O O . ALA A 1 91 ? -17.265 11.909 5.052 1.00 90.12 91 ALA A O 1
ATOM 742 N N . MET A 1 92 ? -16.207 11.419 6.968 1.00 90.88 92 MET A N 1
ATOM 743 C CA . MET A 1 92 ? -15.027 12.257 6.707 1.00 90.88 92 MET A CA 1
ATOM 744 C C . MET A 1 92 ? -13.931 11.558 5.893 1.00 90.88 92 MET A C 1
ATOM 746 O O . MET A 1 92 ? -13.026 12.229 5.399 1.00 90.88 92 MET A O 1
ATOM 750 N N . THR A 1 93 ? -13.996 10.233 5.743 1.00 88.69 93 THR A N 1
ATOM 751 C CA . THR A 1 93 ? -12.932 9.429 5.124 1.00 88.69 93 THR A CA 1
ATOM 752 C C . THR A 1 93 ? -13.457 8.717 3.873 1.00 88.69 93 THR A C 1
ATOM 754 O O . THR A 1 93 ? -13.755 7.528 3.922 1.00 88.69 93 THR A O 1
ATOM 757 N N . PRO A 1 94 ? -13.569 9.398 2.719 1.00 78.06 94 PRO A N 1
ATOM 758 C CA . PRO A 1 94 ? -14.261 8.857 1.542 1.00 78.06 94 PRO A CA 1
ATOM 759 C C . PRO A 1 94 ? -13.640 7.575 0.960 1.00 78.06 94 PRO A C 1
ATOM 761 O O . PRO A 1 94 ? -14.335 6.798 0.312 1.00 78.06 94 PRO A O 1
ATOM 764 N N . ASN A 1 95 ? -12.348 7.323 1.201 1.00 78.12 95 ASN A N 1
ATOM 765 C CA . ASN A 1 95 ? -11.654 6.116 0.731 1.00 78.12 95 ASN A CA 1
ATOM 766 C C . ASN A 1 95 ? -11.790 4.914 1.687 1.00 78.12 95 ASN A C 1
ATOM 768 O O . ASN A 1 95 ? -11.297 3.825 1.377 1.00 78.12 95 ASN A O 1
ATOM 772 N N . LEU A 1 96 ? -12.440 5.104 2.838 1.00 86.94 96 LEU A N 1
ATOM 773 C CA . LEU A 1 96 ? -12.690 4.075 3.838 1.00 86.94 96 LEU A CA 1
ATOM 774 C C . LEU A 1 96 ? -13.901 3.232 3.427 1.00 86.94 96 LEU A C 1
ATOM 776 O O . LEU A 1 96 ? -14.990 3.755 3.197 1.00 86.94 96 LEU A O 1
ATOM 780 N N . PHE A 1 97 ? -13.715 1.916 3.339 1.00 89.06 97 PHE A N 1
ATOM 781 C CA . PHE A 1 97 ? -14.800 0.998 3.000 1.00 89.06 97 PHE A CA 1
ATOM 782 C C . PHE A 1 97 ? -15.580 0.570 4.247 1.00 89.06 97 PHE A C 1
ATOM 784 O O . PHE A 1 97 ? -16.811 0.533 4.236 1.00 89.06 97 PHE A O 1
ATOM 791 N N . GLY A 1 98 ? -14.874 0.296 5.342 1.00 90.88 98 GLY A N 1
ATOM 792 C CA . GLY A 1 98 ? -15.489 -0.069 6.609 1.00 90.88 98 GLY A CA 1
ATOM 793 C C . GLY A 1 98 ? -14.579 0.206 7.794 1.00 90.88 98 GLY A C 1
ATOM 794 O O . GLY A 1 98 ? -13.355 0.235 7.674 1.00 90.88 98 GLY A O 1
ATOM 795 N N . ILE A 1 99 ? -15.182 0.411 8.958 1.00 94.50 99 ILE A N 1
ATOM 796 C CA . ILE A 1 99 ? -14.474 0.600 10.223 1.00 94.50 99 ILE A CA 1
ATOM 797 C C . ILE A 1 99 ? -15.294 0.046 11.376 1.00 94.50 99 ILE A C 1
ATOM 799 O O . ILE A 1 99 ? -16.506 0.257 11.463 1.00 94.50 99 ILE A O 1
ATOM 803 N N . GLY A 1 100 ? -14.631 -0.639 12.300 1.00 93.62 100 GLY A N 1
ATOM 804 C CA . GLY A 1 100 ? -15.286 -1.141 13.496 1.00 93.62 100 GLY A CA 1
ATOM 805 C C . GLY A 1 100 ? -14.356 -1.345 14.674 1.00 93.62 100 GLY A C 1
ATOM 806 O O . GLY A 1 100 ? -13.133 -1.231 14.580 1.00 93.62 100 GLY A O 1
ATOM 807 N N . VAL A 1 101 ? -14.979 -1.665 15.805 1.00 92.75 101 VAL A N 1
ATOM 808 C CA . VAL A 1 101 ? -14.295 -1.970 17.060 1.00 92.75 101 VAL A CA 1
ATOM 809 C C . VAL A 1 101 ? -14.705 -3.362 17.509 1.00 92.75 101 VAL A C 1
ATOM 811 O O . VAL A 1 101 ? -15.862 -3.600 17.847 1.00 92.75 101 VAL A O 1
ATOM 814 N N . ALA A 1 102 ? -13.747 -4.279 17.549 1.00 89.12 102 ALA A N 1
ATOM 815 C CA . ALA A 1 102 ? -13.924 -5.614 18.092 1.00 89.12 102 ALA A CA 1
ATOM 816 C C . ALA A 1 102 ? -13.493 -5.646 19.561 1.00 89.12 102 ALA A C 1
ATOM 818 O O . ALA A 1 102 ? -12.367 -5.281 19.896 1.00 89.12 102 ALA A O 1
ATOM 819 N N . TYR A 1 103 ? -14.371 -6.106 20.451 1.00 84.75 103 TYR A N 1
ATOM 820 C CA . TYR A 1 103 ? -14.048 -6.301 21.868 1.00 84.75 103 TYR A CA 1
ATOM 821 C C . TYR A 1 103 ? -13.814 -7.773 22.176 1.00 84.75 103 TYR A C 1
ATOM 823 O O . TYR A 1 103 ? -14.558 -8.631 21.701 1.00 84.75 103 TYR A O 1
ATOM 831 N N . ILE A 1 104 ? -12.847 -8.067 23.053 1.00 75.81 104 ILE A N 1
ATOM 832 C CA . ILE A 1 104 ? -12.730 -9.424 23.591 1.00 75.81 104 ILE A CA 1
ATOM 833 C C . ILE A 1 104 ? -13.942 -9.687 24.502 1.00 75.81 104 ILE A C 1
ATOM 835 O O . ILE A 1 104 ? -14.179 -8.913 25.443 1.00 75.81 104 ILE A O 1
ATOM 839 N N . PRO A 1 105 ? -14.725 -10.756 24.253 1.00 70.38 105 PRO A N 1
ATOM 840 C CA . PRO A 1 105 ? -15.856 -11.111 25.099 1.00 70.38 105 PRO A CA 1
ATOM 841 C C . PRO A 1 105 ? -15.429 -11.275 26.561 1.00 70.38 105 PRO A C 1
ATOM 843 O O . PRO A 1 105 ? -14.360 -11.808 26.843 1.00 70.38 105 PRO A O 1
ATOM 846 N N . TYR A 1 106 ? -16.269 -10.825 27.494 1.00 68.75 106 TYR A N 1
ATOM 847 C CA . TYR A 1 106 ? -16.107 -11.019 28.942 1.00 68.75 106 TYR A CA 1
ATOM 848 C C . TYR A 1 106 ? -14.895 -10.348 29.618 1.00 68.75 106 TYR A C 1
ATOM 850 O O . TYR A 1 106 ? -14.874 -10.260 30.843 1.00 68.75 106 TYR A O 1
ATOM 858 N N . VAL A 1 107 ? -13.939 -9.777 28.873 1.00 69.06 107 VAL A N 1
ATOM 859 C CA . VAL A 1 107 ? -12.720 -9.172 29.452 1.00 69.06 107 VAL A CA 1
ATOM 860 C C . VAL A 1 107 ? -12.996 -7.894 30.247 1.00 69.06 107 VAL A C 1
ATOM 862 O O . VAL A 1 107 ? -12.337 -7.664 31.257 1.00 69.06 107 VAL A O 1
ATOM 865 N N . ASN A 1 108 ? -13.983 -7.072 29.854 1.00 62.72 108 ASN A N 1
ATOM 866 C CA . ASN A 1 108 ? -14.368 -5.899 30.664 1.00 62.72 108 ASN A CA 1
ATOM 867 C C . ASN A 1 108 ? -15.774 -5.946 31.282 1.00 62.72 108 ASN A C 1
ATOM 869 O O . ASN A 1 108 ? -16.119 -5.000 31.978 1.00 62.72 108 ASN A O 1
ATOM 873 N N . THR A 1 109 ? -16.593 -6.969 31.020 1.00 67.88 109 THR A N 1
ATOM 874 C CA . THR A 1 109 ? -17.765 -7.314 31.857 1.00 67.88 109 THR A CA 1
ATOM 875 C C . THR A 1 109 ? -17.930 -8.835 31.843 1.00 67.88 109 THR A C 1
ATOM 877 O O . THR A 1 109 ? -18.413 -9.368 30.846 1.00 67.88 109 THR A O 1
ATOM 880 N N . PRO A 1 110 ? -17.579 -9.550 32.927 1.00 69.12 110 PRO A N 1
ATOM 881 C CA . PRO A 1 110 ? -17.593 -11.017 32.957 1.00 69.12 110 PRO A CA 1
ATOM 882 C C . PRO A 1 110 ? -18.952 -11.669 32.662 1.00 69.12 110 PRO A C 1
ATOM 884 O O . PRO A 1 110 ? -19.007 -12.855 32.365 1.00 69.12 110 PRO A O 1
ATOM 887 N N . LYS A 1 111 ? -20.050 -10.907 32.747 1.00 73.06 111 LYS A N 1
ATOM 888 C CA . LYS A 1 111 ? -21.427 -11.392 32.566 1.00 73.06 111 LYS A CA 1
ATOM 889 C C . LYS A 1 111 ? -22.083 -10.954 31.253 1.00 73.06 111 LYS A C 1
ATOM 891 O O . LYS A 1 111 ? -23.234 -11.298 31.020 1.00 73.06 111 LYS A O 1
ATOM 896 N N . GLU A 1 112 ? -21.378 -10.216 30.394 1.00 69.81 112 GLU A N 1
ATOM 897 C CA . GLU A 1 112 ? -21.959 -9.666 29.166 1.00 69.81 112 GLU A CA 1
ATOM 898 C C . GLU A 1 112 ? -21.075 -9.931 27.948 1.00 69.81 112 GLU A C 1
ATOM 900 O O . GLU A 1 112 ? -19.904 -9.537 27.885 1.00 69.81 112 GLU A O 1
ATOM 905 N N . ARG A 1 113 ? -21.672 -10.553 26.928 1.00 65.06 113 ARG A N 1
ATOM 906 C CA . ARG A 1 113 ? -21.084 -10.624 25.593 1.00 65.06 113 ARG A CA 1
ATOM 907 C C . ARG A 1 113 ? -21.295 -9.279 24.909 1.00 65.06 113 ARG A C 1
ATOM 909 O O . ARG A 1 113 ? -22.398 -8.962 24.475 1.00 65.06 113 ARG A O 1
ATOM 916 N N . ARG A 1 114 ? -20.236 -8.480 24.822 1.00 66.88 114 ARG A N 1
ATOM 917 C CA . ARG A 1 114 ? -20.317 -7.160 24.192 1.00 66.88 114 ARG A CA 1
ATOM 918 C C . ARG A 1 114 ? -20.457 -7.269 22.676 1.00 66.88 114 ARG A C 1
ATOM 920 O O . ARG A 1 114 ? -19.780 -8.079 22.044 1.00 66.88 114 ARG A O 1
ATOM 927 N N . GLN A 1 115 ? -21.326 -6.436 22.111 1.00 68.62 115 GLN A N 1
ATOM 928 C CA . GLN A 1 115 ? -21.449 -6.263 20.666 1.00 68.62 115 GLN A CA 1
ATOM 929 C C . GLN A 1 115 ? -20.285 -5.411 20.146 1.00 68.62 115 GLN A C 1
ATOM 931 O O . GLN A 1 115 ? -19.811 -4.508 20.836 1.00 68.62 115 GLN A O 1
ATOM 936 N N . SER A 1 116 ? -19.800 -5.743 18.952 1.00 78.38 116 SER A N 1
ATOM 937 C CA . SER A 1 116 ? -18.698 -5.047 18.285 1.00 78.38 116 SER A CA 1
ATOM 938 C C . SER A 1 116 ? -19.299 -4.083 17.264 1.00 78.38 116 SER A C 1
ATOM 940 O O . SER A 1 116 ? -19.823 -4.561 16.255 1.00 78.38 116 SER A O 1
ATOM 942 N N . PRO A 1 117 ? -19.338 -2.767 17.544 1.00 79.56 117 PRO A N 1
ATOM 943 C CA . PRO A 1 117 ? -19.924 -1.809 16.620 1.00 79.56 117 PRO A CA 1
ATOM 944 C C . PRO A 1 117 ? -19.130 -1.802 15.316 1.00 79.56 117 PRO A C 1
ATOM 946 O O . PRO A 1 117 ? -17.895 -1.831 15.325 1.00 79.56 117 PRO A O 1
ATOM 949 N N . TYR A 1 118 ? -19.855 -1.794 14.200 1.00 85.12 118 TYR A N 1
ATOM 950 C CA . TYR A 1 118 ? -19.267 -1.888 12.877 1.00 85.12 118 TYR A CA 1
ATOM 951 C C . TYR A 1 118 ? -20.055 -1.073 11.855 1.00 85.12 118 TYR A C 1
ATOM 953 O O . TYR A 1 118 ? -21.278 -1.199 11.773 1.00 85.12 118 TYR A O 1
ATOM 961 N N . TYR A 1 119 ? -19.341 -0.270 11.067 1.00 78.75 119 TYR A N 1
ATOM 962 C CA . TYR A 1 119 ? -19.885 0.487 9.951 1.00 78.75 119 TYR A CA 1
ATOM 963 C C . TYR A 1 119 ? -19.239 0.052 8.643 1.00 78.75 119 TYR A C 1
ATOM 965 O O . TYR A 1 119 ? -18.022 -0.063 8.532 1.00 78.75 119 TYR A O 1
ATOM 973 N N . LEU A 1 120 ? -20.097 -0.144 7.650 1.00 81.62 120 LEU A N 1
ATOM 974 C CA . LEU A 1 120 ? -19.759 -0.483 6.277 1.00 81.62 120 LEU A CA 1
ATOM 975 C C . LEU A 1 120 ? -20.344 0.580 5.366 1.00 81.62 120 LEU A C 1
ATOM 977 O O . LEU A 1 120 ? -21.489 0.999 5.566 1.00 81.62 120 LEU A O 1
ATOM 981 N N . ASN A 1 121 ? -19.609 0.947 4.325 1.00 76.62 121 ASN A N 1
ATOM 982 C CA . ASN A 1 121 ? -20.164 1.712 3.227 1.00 76.62 121 ASN A CA 1
ATOM 983 C C . ASN A 1 121 ? -21.112 0.819 2.404 1.00 76.62 121 ASN A C 1
ATOM 985 O O . ASN A 1 121 ? -20.705 0.130 1.472 1.00 76.62 121 ASN A O 1
ATOM 989 N N . ARG A 1 122 ? -22.398 0.810 2.781 1.00 63.31 122 ARG A N 1
ATOM 990 C CA . ARG A 1 122 ? -23.438 -0.045 2.178 1.00 63.31 122 ARG A CA 1
ATOM 991 C C . ARG A 1 122 ? -23.798 0.327 0.739 1.00 63.31 122 ARG A C 1
ATOM 993 O O . ARG A 1 122 ? -24.470 -0.460 0.079 1.00 63.31 122 ARG A O 1
ATOM 1000 N N . GLU A 1 123 ? -23.373 1.491 0.256 1.00 65.12 123 GLU A N 1
ATOM 1001 C CA . GLU A 1 123 ? -23.576 1.896 -1.140 1.00 65.12 123 GLU A CA 1
ATOM 1002 C C . GLU A 1 123 ? -22.570 1.227 -2.092 1.00 65.12 123 GLU A C 1
ATOM 1004 O O . GLU A 1 123 ? -22.783 1.205 -3.304 1.00 65.12 123 GLU A O 1
ATOM 1009 N N . SER A 1 124 ? -21.494 0.633 -1.559 1.00 62.03 124 SER A N 1
ATOM 1010 C CA . SER A 1 124 ? -20.454 -0.030 -2.343 1.00 62.03 124 SER A CA 1
ATOM 1011 C C . SER A 1 124 ? -20.622 -1.556 -2.320 1.00 62.03 124 SER A C 1
ATOM 1013 O O . SER A 1 124 ? -20.387 -2.215 -1.310 1.00 62.03 124 SER A O 1
ATOM 1015 N N . ALA A 1 125 ? -20.995 -2.145 -3.461 1.00 64.44 125 ALA A N 1
ATOM 1016 C CA . ALA A 1 125 ? -21.020 -3.599 -3.679 1.00 64.44 125 ALA A CA 1
ATOM 1017 C C . ALA A 1 125 ? -19.617 -4.162 -4.009 1.00 64.44 125 ALA A C 1
ATOM 1019 O O . ALA A 1 125 ? -19.456 -4.976 -4.922 1.00 64.44 125 ALA A O 1
ATOM 1020 N N . GLU A 1 126 ? -18.575 -3.673 -3.333 1.00 68.06 126 GLU A N 1
ATOM 1021 C CA . GLU A 1 126 ? -17.191 -4.045 -3.631 1.00 68.06 126 GLU A CA 1
ATOM 1022 C C . GLU A 1 126 ? -16.820 -5.428 -3.096 1.00 68.06 126 GLU A C 1
ATOM 1024 O O . GLU A 1 126 ? -17.104 -5.795 -1.961 1.00 68.06 126 GLU A O 1
ATOM 1029 N N . THR A 1 127 ? -16.127 -6.192 -3.938 1.00 65.31 127 THR A N 1
ATOM 1030 C CA . THR A 1 127 ? -15.676 -7.560 -3.652 1.00 65.31 127 THR A CA 1
ATOM 1031 C C . THR A 1 127 ? -14.188 -7.643 -3.307 1.00 65.31 127 THR A C 1
ATOM 1033 O O . THR A 1 127 ? -13.724 -8.691 -2.865 1.00 65.31 127 THR A O 1
ATOM 1036 N N . LEU A 1 128 ? -13.428 -6.555 -3.496 1.00 74.50 128 LEU A N 1
ATOM 1037 C CA . LEU A 1 128 ? -11.971 -6.525 -3.336 1.00 74.50 128 LEU A CA 1
ATOM 1038 C C . LEU A 1 128 ? -11.550 -5.593 -2.187 1.00 74.50 128 LEU A C 1
ATOM 1040 O O . LEU A 1 128 ? -11.050 -4.485 -2.396 1.00 74.50 128 LEU A O 1
ATOM 1044 N N . ILE A 1 129 ? -11.778 -6.065 -0.965 1.00 79.19 129 ILE A N 1
ATOM 1045 C CA . ILE A 1 129 ? -11.518 -5.337 0.280 1.00 79.19 129 ILE A CA 1
ATOM 1046 C C . ILE A 1 129 ? -10.270 -5.917 0.950 1.00 79.19 129 ILE A C 1
ATOM 1048 O O . ILE A 1 129 ? -10.029 -7.126 0.901 1.00 79.19 129 ILE A O 1
ATOM 1052 N N . GLN A 1 130 ? -9.466 -5.066 1.580 1.00 82.44 130 GLN A N 1
ATOM 1053 C CA . GLN A 1 130 ? -8.368 -5.493 2.444 1.00 82.44 130 GLN A CA 1
ATOM 1054 C C . GLN A 1 130 ? -8.574 -4.943 3.855 1.00 82.44 130 GLN A C 1
ATOM 1056 O O . GLN A 1 130 ? -8.766 -3.734 4.010 1.00 82.44 130 GLN A O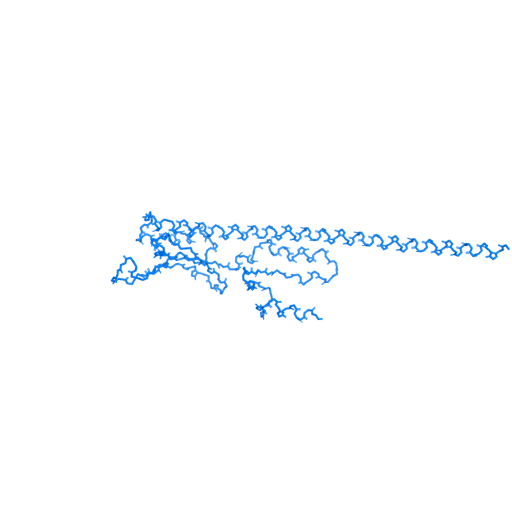 1
ATOM 1061 N N . PRO A 1 131 ? -8.519 -5.803 4.885 1.00 88.12 131 PRO A N 1
ATOM 1062 C CA . PRO A 1 131 ? -8.562 -5.357 6.262 1.00 88.12 131 PRO A CA 1
ATOM 1063 C C . PRO A 1 131 ? -7.156 -5.116 6.828 1.00 88.12 131 PRO A C 1
ATOM 1065 O O . PRO A 1 131 ? -6.205 -5.834 6.512 1.00 88.12 131 PRO A O 1
ATOM 1068 N N . PHE A 1 132 ? -7.030 -4.163 7.747 1.00 89.94 132 PHE A N 1
ATOM 1069 C CA . PHE A 1 132 ? -5.941 -4.139 8.725 1.00 89.94 132 PHE A CA 1
ATOM 1070 C C . PHE A 1 132 ? -6.478 -3.800 10.112 1.00 89.94 132 PHE A C 1
ATOM 1072 O O . PHE A 1 132 ? -7.582 -3.276 10.263 1.00 89.94 132 PHE A O 1
ATOM 1079 N N . THR A 1 133 ? -5.694 -4.118 11.139 1.00 91.94 133 THR A N 1
ATOM 1080 C CA . THR A 1 133 ? -6.123 -3.988 12.531 1.00 91.94 133 THR A CA 1
ATOM 1081 C C . THR A 1 133 ? -5.110 -3.248 13.383 1.00 91.94 133 THR A C 1
ATOM 1083 O O . THR A 1 133 ? -3.911 -3.499 13.260 1.00 91.94 133 THR A O 1
ATOM 1086 N N . ILE A 1 134 ? -5.597 -2.423 14.307 1.00 93.12 134 ILE A N 1
ATOM 1087 C CA . ILE A 1 134 ? -4.792 -1.755 15.330 1.00 93.12 134 ILE A CA 1
ATOM 1088 C C . ILE A 1 134 ? -5.324 -2.154 16.711 1.00 93.12 134 ILE A C 1
ATOM 1090 O O . ILE A 1 134 ? -6.506 -1.939 16.996 1.00 93.12 134 ILE A O 1
ATOM 1094 N N . PRO A 1 135 ? -4.500 -2.766 17.578 1.00 91.88 135 PRO A N 1
ATOM 1095 C CA . PRO A 1 135 ? -4.926 -3.096 18.928 1.00 91.88 135 PRO A CA 1
ATOM 1096 C C . PRO A 1 135 ? -5.070 -1.824 19.769 1.00 91.88 135 PRO A C 1
ATOM 1098 O O . PRO A 1 135 ? -4.240 -0.922 19.713 1.00 91.88 135 PRO A O 1
ATOM 1101 N N . CYS A 1 136 ? -6.084 -1.789 20.626 1.00 90.19 136 CYS A N 1
ATOM 1102 C CA . CYS A 1 136 ? -6.117 -0.862 21.750 1.00 90.19 136 CYS A CA 1
ATOM 1103 C C . CYS A 1 136 ? -4.946 -1.160 22.705 1.00 90.19 136 CYS A C 1
ATOM 1105 O O . CYS A 1 136 ? -4.433 -2.287 22.732 1.00 90.19 136 CYS A O 1
ATOM 1107 N N . ALA A 1 137 ? -4.551 -0.180 23.520 1.00 82.94 137 ALA A N 1
ATOM 1108 C CA . ALA A 1 137 ? -3.438 -0.294 24.451 1.00 82.94 137 ALA A CA 1
ATOM 1109 C C . ALA A 1 137 ? -3.534 -1.562 25.307 1.00 82.94 137 ALA A C 1
ATOM 1111 O O . ALA A 1 137 ? -4.608 -1.992 25.748 1.00 82.94 137 ALA A O 1
ATOM 1112 N N . LEU A 1 138 ? -2.367 -2.158 25.530 1.00 74.88 138 LEU A N 1
ATOM 1113 C CA . LEU A 1 138 ? -2.229 -3.373 26.308 1.00 74.88 138 LEU A CA 1
ATOM 1114 C C . LEU A 1 138 ? -2.439 -3.050 27.786 1.00 74.88 13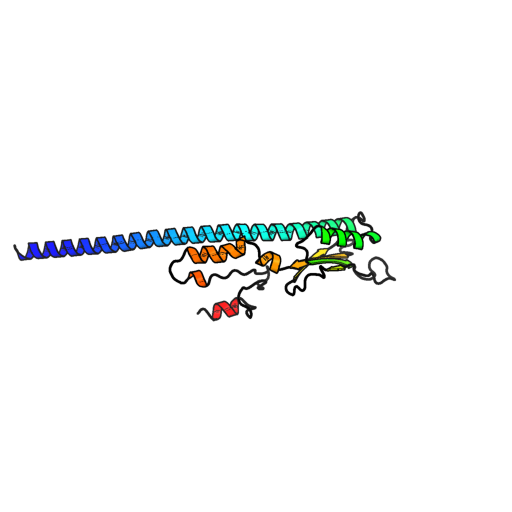8 LEU A C 1
ATOM 1116 O O . LEU A 1 138 ? -1.718 -2.242 28.366 1.00 74.88 138 LEU A O 1
ATOM 1120 N N . VAL A 1 139 ? -3.395 -3.728 28.412 1.00 68.56 139 VAL A N 1
ATOM 1121 C CA . VAL A 1 139 ? -3.519 -3.764 29.869 1.00 68.56 139 VAL A CA 1
ATOM 1122 C C . VAL A 1 139 ? -3.088 -5.157 30.305 1.00 68.56 139 VAL A C 1
ATOM 1124 O O . VAL A 1 139 ? -3.711 -6.137 29.910 1.00 68.56 139 VAL A O 1
ATOM 1127 N N . ASN A 1 140 ? -2.012 -5.260 31.091 1.00 75.12 140 ASN A N 1
ATOM 1128 C CA . ASN A 1 140 ? -1.421 -6.542 31.509 1.00 75.12 140 ASN A CA 1
ATOM 1129 C C . ASN A 1 140 ? -1.081 -7.467 30.320 1.00 75.12 140 ASN A C 1
ATOM 1131 O O . ASN A 1 140 ? -1.427 -8.645 30.329 1.00 75.12 140 ASN A O 1
ATOM 1135 N N . ASN A 1 141 ? -0.442 -6.926 29.275 1.00 76.19 141 ASN A N 1
ATOM 1136 C CA . ASN A 1 141 ? -0.111 -7.628 28.021 1.00 76.19 141 ASN A CA 1
ATOM 1137 C C . ASN A 1 141 ? -1.311 -8.154 27.209 1.00 76.19 141 ASN A C 1
ATOM 1139 O O . ASN A 1 141 ? -1.117 -8.894 26.247 1.00 76.19 141 ASN A O 1
ATOM 1143 N N . LEU A 1 142 ? -2.540 -7.746 27.535 1.00 75.06 142 LEU A N 1
ATOM 1144 C CA . LEU A 1 142 ? -3.749 -8.108 26.796 1.00 75.06 142 LEU A CA 1
ATOM 1145 C C . LEU A 1 142 ? -4.433 -6.854 26.251 1.00 75.06 142 LEU A C 1
ATOM 1147 O O . LEU A 1 142 ? -4.765 -5.926 26.993 1.00 75.06 142 LEU A O 1
ATOM 1151 N N . SER A 1 143 ? -4.659 -6.827 24.938 1.00 79.50 143 SER A N 1
ATOM 1152 C CA . SER A 1 143 ? -5.439 -5.764 24.310 1.00 79.50 143 SER A CA 1
ATOM 1153 C C . SER A 1 143 ? -6.921 -5.997 24.579 1.00 79.50 143 SER A C 1
ATOM 1155 O O . SER A 1 143 ? -7.427 -7.098 24.391 1.00 79.50 143 SER A O 1
ATOM 1157 N N . LYS A 1 144 ? -7.637 -4.972 25.040 1.00 82.31 144 LYS A N 1
ATOM 1158 C CA . LYS A 1 144 ? -9.066 -5.085 25.390 1.00 82.31 144 LYS A CA 1
ATOM 1159 C C . LYS A 1 144 ? -10.002 -4.885 24.197 1.00 82.31 144 LYS A C 1
ATOM 1161 O O . LYS A 1 144 ? -11.188 -5.215 24.293 1.00 82.31 144 LYS A O 1
ATOM 1166 N N . CYS A 1 145 ? -9.485 -4.328 23.107 1.00 87.75 145 CYS A N 1
ATOM 1167 C CA . CYS A 1 145 ? -10.198 -4.125 21.856 1.00 87.75 145 CYS A CA 1
ATOM 1168 C C . CYS A 1 145 ? -9.245 -4.057 20.669 1.00 87.75 145 CYS A C 1
ATOM 1170 O O . CYS A 1 145 ? -8.057 -3.812 20.827 1.00 87.75 145 CYS A O 1
ATOM 1172 N N . VAL A 1 146 ? -9.784 -4.244 19.476 1.00 91.12 146 VAL A N 1
ATOM 1173 C CA . VAL A 1 146 ? -9.073 -4.072 18.216 1.00 91.12 146 VAL A CA 1
ATOM 1174 C C . VAL A 1 146 ? -9.921 -3.188 17.320 1.00 91.12 146 VAL A C 1
ATOM 1176 O O . VAL A 1 146 ? -11.115 -3.432 17.156 1.00 91.12 146 VAL A O 1
ATOM 1179 N N . ILE A 1 147 ? -9.305 -2.165 16.747 1.00 93.25 147 ILE A N 1
ATOM 1180 C CA . ILE A 1 147 ? -9.889 -1.386 15.661 1.00 93.25 147 ILE A CA 1
ATOM 1181 C C . ILE A 1 147 ? -9.571 -2.117 14.374 1.00 93.25 147 ILE A C 1
ATOM 1183 O O . ILE A 1 147 ? -8.421 -2.497 14.160 1.00 93.25 147 ILE A O 1
ATOM 1187 N N . PHE A 1 148 ? -10.566 -2.328 13.526 1.00 93.00 148 PHE A N 1
ATOM 1188 C CA . PHE A 1 148 ? -10.349 -2.868 12.194 1.00 93.00 148 PHE A CA 1
ATOM 1189 C C . PHE A 1 148 ? -10.829 -1.862 11.158 1.00 93.00 148 PHE A C 1
ATOM 1191 O O . PHE A 1 148 ? -11.876 -1.236 11.319 1.00 93.00 148 PHE A O 1
ATOM 1198 N N . ILE A 1 149 ? -10.011 -1.691 10.128 1.00 92.50 149 ILE A N 1
ATOM 1199 C CA . ILE A 1 149 ? -10.259 -0.838 8.974 1.00 92.50 149 ILE A CA 1
ATOM 1200 C C . ILE A 1 149 ? -10.318 -1.743 7.761 1.00 92.50 149 ILE A C 1
ATOM 1202 O O . ILE A 1 149 ? -9.434 -2.572 7.565 1.00 92.50 149 ILE A O 1
ATOM 1206 N N . GLU A 1 150 ? -11.321 -1.531 6.932 1.00 90.50 150 GLU A N 1
ATOM 1207 C CA . GLU A 1 150 ? -11.464 -2.120 5.616 1.00 90.50 150 GLU A CA 1
ATOM 1208 C C . GLU A 1 150 ? -11.316 -1.019 4.566 1.00 90.50 150 GLU A C 1
ATOM 1210 O O . GLU A 1 150 ? -11.950 0.036 4.655 1.00 90.50 150 GLU A O 1
ATOM 1215 N N . TYR A 1 151 ? -10.476 -1.251 3.560 1.00 87.69 151 TYR A N 1
ATOM 1216 C CA . TYR A 1 151 ? -10.295 -0.335 2.435 1.00 87.69 151 TYR A CA 1
ATOM 1217 C C . TYR A 1 151 ? -10.425 -1.065 1.102 1.00 87.69 151 TYR A C 1
ATOM 1219 O O . TYR A 1 151 ? -10.107 -2.252 0.982 1.00 87.69 151 TYR A O 1
ATOM 1227 N N . SER A 1 152 ? -10.884 -0.334 0.088 1.00 83.31 152 SER A N 1
ATOM 1228 C CA . SER A 1 152 ? -11.021 -0.864 -1.264 1.00 83.31 152 SER A CA 1
ATOM 1229 C C . SER A 1 152 ? -9.688 -0.841 -2.003 1.00 83.31 152 SER A C 1
ATOM 1231 O O . SER A 1 152 ? -9.043 0.201 -2.156 1.00 83.31 152 SER A O 1
ATOM 1233 N N . LEU A 1 153 ? -9.305 -1.991 -2.555 1.00 77.00 153 LEU A N 1
ATOM 1234 C CA . LEU A 1 153 ? -8.164 -2.081 -3.464 1.00 77.00 153 LEU A CA 1
ATOM 1235 C C . LEU A 1 153 ? -8.426 -1.384 -4.803 1.00 77.00 153 LEU A C 1
ATOM 1237 O O . LEU A 1 153 ? -7.475 -1.000 -5.483 1.00 77.00 153 LEU A O 1
ATOM 1241 N N . LYS A 1 154 ? -9.688 -1.161 -5.180 1.00 75.56 154 LYS A N 1
ATOM 1242 C CA . LYS A 1 154 ? -10.045 -0.423 -6.398 1.00 75.56 154 LYS A CA 1
ATOM 1243 C C . LYS A 1 154 ? -9.612 1.040 -6.312 1.00 75.56 154 LYS A C 1
ATOM 1245 O O . LYS A 1 154 ? -9.111 1.584 -7.295 1.00 75.56 154 LYS A O 1
ATOM 1250 N N . ASN A 1 155 ? -9.728 1.662 -5.140 1.00 72.94 155 ASN A N 1
ATOM 1251 C CA . ASN A 1 155 ? -9.267 3.038 -4.920 1.00 72.94 155 ASN A CA 1
ATOM 1252 C C . ASN A 1 155 ? -7.749 3.150 -5.107 1.00 72.94 155 ASN A C 1
ATOM 1254 O O . ASN A 1 155 ? -7.257 4.114 -5.687 1.00 72.94 155 ASN A O 1
ATOM 1258 N N . ILE A 1 156 ? -7.013 2.108 -4.713 1.00 71.19 156 ILE A N 1
ATOM 1259 C CA . ILE A 1 156 ? -5.573 2.007 -4.956 1.00 71.19 156 ILE A CA 1
ATOM 1260 C C . ILE A 1 156 ? -5.279 1.766 -6.444 1.00 71.19 156 ILE A C 1
ATOM 1262 O O . ILE A 1 156 ? -4.410 2.425 -7.000 1.00 71.19 156 ILE A O 1
ATOM 1266 N N . GLN A 1 157 ? -6.006 0.873 -7.118 1.00 67.75 157 GLN A N 1
ATOM 1267 C CA . GLN A 1 157 ? -5.779 0.541 -8.534 1.00 67.75 157 GLN A CA 1
ATOM 1268 C C . GLN A 1 157 ? -6.146 1.676 -9.502 1.00 67.75 157 GLN A C 1
ATOM 1270 O O . GLN A 1 157 ? -5.551 1.801 -10.570 1.00 67.75 157 GLN A O 1
ATOM 1275 N N . THR A 1 158 ? -7.132 2.502 -9.151 1.00 65.94 158 THR A N 1
ATOM 1276 C CA . THR A 1 158 ? -7.620 3.607 -9.993 1.00 65.94 158 THR A CA 1
ATOM 1277 C C . THR A 1 158 ? -6.771 4.874 -9.879 1.00 65.94 158 THR A C 1
ATOM 1279 O O . THR A 1 158 ? -7.062 5.864 -10.556 1.00 65.94 158 THR A O 1
ATOM 1282 N N . LEU A 1 159 ? -5.696 4.853 -9.077 1.00 65.44 159 LEU A N 1
ATOM 1283 C CA . LEU A 1 159 ? -4.786 5.982 -8.944 1.00 65.44 159 LEU A CA 1
ATOM 1284 C C . LEU A 1 159 ? -4.250 6.408 -10.327 1.00 65.44 159 LEU A C 1
ATOM 1286 O O . LEU A 1 159 ? -3.652 5.589 -11.032 1.00 65.44 159 LEU A O 1
ATOM 1290 N N . PRO A 1 160 ? -4.416 7.689 -10.725 1.00 61.66 160 PRO A N 1
ATOM 1291 C CA . PRO A 1 160 ? -4.043 8.166 -12.059 1.00 61.66 160 PRO A CA 1
ATOM 1292 C C . PRO A 1 160 ? -2.593 7.861 -12.444 1.00 61.66 160 PRO A C 1
ATOM 1294 O O . PRO A 1 160 ? -2.305 7.593 -13.604 1.00 61.66 160 PRO A O 1
ATOM 1297 N N . THR A 1 161 ? -1.692 7.851 -11.462 1.00 59.94 161 THR A N 1
ATOM 1298 C CA . THR A 1 161 ? -0.265 7.547 -11.621 1.00 59.94 161 THR A CA 1
ATOM 1299 C C . THR A 1 161 ? -0.035 6.104 -12.068 1.00 59.94 161 THR A C 1
ATOM 1301 O O . THR A 1 161 ? 0.715 5.872 -13.007 1.00 59.94 161 THR A O 1
ATOM 1304 N N . LEU A 1 162 ? -0.762 5.134 -11.503 1.00 59.56 162 LEU A N 1
ATOM 1305 C CA . LEU A 1 162 ? -0.686 3.731 -11.934 1.00 59.56 162 LEU A CA 1
ATOM 1306 C C . LEU A 1 162 ? -1.243 3.557 -13.354 1.00 59.56 162 LEU A C 1
ATOM 1308 O O . LEU A 1 162 ? -0.634 2.903 -14.203 1.00 59.56 162 LEU A O 1
ATOM 1312 N N . LYS A 1 163 ? -2.362 4.224 -13.661 1.00 61.84 163 LYS A N 1
ATOM 1313 C CA . LYS A 1 163 ? -2.970 4.191 -15.000 1.00 61.84 163 LYS A CA 1
ATOM 1314 C C . LYS A 1 163 ? -2.063 4.810 -16.073 1.00 61.84 163 LYS A C 1
ATOM 1316 O O . LYS A 1 163 ? -1.994 4.301 -17.191 1.00 61.84 163 LYS A O 1
ATOM 1321 N N . ASN A 1 164 ? -1.357 5.888 -15.738 1.00 57.94 164 ASN A N 1
ATOM 1322 C CA . ASN A 1 164 ? -0.461 6.591 -16.657 1.00 57.94 164 ASN A CA 1
ATOM 1323 C C . ASN A 1 164 ? 0.867 5.862 -16.868 1.00 57.94 164 ASN A C 1
ATOM 1325 O O . ASN A 1 164 ? 1.391 5.900 -17.978 1.00 57.94 164 ASN A O 1
ATOM 1329 N N . LEU A 1 165 ? 1.360 5.136 -15.865 1.00 60.66 165 LEU A N 1
ATOM 1330 C CA . LEU A 1 165 ? 2.593 4.354 -15.957 1.00 60.66 165 LEU A CA 1
ATOM 1331 C C . LEU A 1 165 ? 2.457 3.228 -17.003 1.00 60.66 165 LEU A C 1
ATOM 1333 O O . LEU A 1 165 ? 3.363 3.021 -17.804 1.00 60.66 165 LEU A O 1
ATOM 1337 N N . GLY A 1 166 ? 1.279 2.600 -17.129 1.00 56.53 166 GLY A N 1
ATOM 1338 C CA . GLY A 1 166 ? 0.998 1.657 -18.226 1.00 56.53 166 GLY A CA 1
ATOM 1339 C C . GLY A 1 166 ? 0.945 2.316 -19.615 1.00 56.53 166 GLY A C 1
ATOM 1340 O O . GLY A 1 166 ? 1.328 1.709 -20.612 1.00 56.53 166 GLY A O 1
ATOM 1341 N N . LYS A 1 167 ? 0.517 3.583 -19.692 1.00 57.25 167 LYS A N 1
ATOM 1342 C CA . LYS A 1 167 ? 0.403 4.334 -20.953 1.00 57.25 167 LYS A CA 1
ATOM 1343 C C . LYS A 1 167 ? 1.740 4.925 -21.417 1.00 57.25 167 LYS A C 1
ATOM 1345 O O . LYS A 1 167 ? 2.009 4.913 -22.612 1.00 57.25 167 LYS A O 1
ATOM 1350 N N . GLN A 1 168 ? 2.572 5.428 -20.503 1.00 52.34 168 GLN A N 1
ATOM 1351 C CA . GLN A 1 168 ? 3.892 5.986 -20.825 1.00 52.34 168 GLN A CA 1
ATOM 1352 C C . GLN A 1 168 ? 4.884 4.905 -21.254 1.00 52.34 168 GLN A C 1
ATOM 1354 O O . GLN A 1 168 ? 5.600 5.109 -22.230 1.00 52.34 168 GLN A O 1
ATOM 1359 N N . VAL A 1 169 ? 4.875 3.735 -20.603 1.00 51.41 169 VAL A N 1
ATOM 1360 C CA . VAL A 1 169 ? 5.697 2.594 -21.039 1.00 51.41 169 VAL A CA 1
ATOM 1361 C C . VAL A 1 169 ? 5.356 2.219 -22.483 1.00 51.41 169 VAL A C 1
ATOM 1363 O O . VAL A 1 169 ? 6.260 2.048 -23.293 1.00 51.41 169 VAL A O 1
ATOM 1366 N N . SER A 1 170 ? 4.067 2.220 -22.847 1.00 48.69 170 SER A N 1
ATOM 1367 C CA . SER A 1 170 ? 3.600 1.952 -24.215 1.00 48.69 170 SER A CA 1
ATOM 1368 C C . SER A 1 170 ? 4.019 2.991 -25.267 1.00 48.69 170 SER A C 1
ATOM 1370 O O . SER A 1 170 ? 3.907 2.690 -26.452 1.00 48.69 170 SER A O 1
ATOM 1372 N N . LEU A 1 171 ? 4.446 4.197 -24.874 1.00 48.00 171 LEU A N 1
ATOM 1373 C CA . LEU A 1 171 ? 4.830 5.277 -25.796 1.00 48.00 171 LEU A CA 1
ATOM 1374 C C . LEU A 1 171 ? 6.344 5.354 -26.042 1.00 48.00 171 LEU A C 1
ATOM 1376 O O . LEU A 1 171 ? 6.754 5.900 -27.059 1.00 48.00 171 LEU A O 1
ATOM 1380 N N . LEU A 1 172 ? 7.164 4.802 -25.142 1.00 46.22 172 LEU A N 1
ATOM 1381 C CA . LEU A 1 172 ? 8.632 4.826 -25.232 1.00 46.22 172 LEU A CA 1
ATOM 1382 C C . LEU A 1 172 ? 9.218 3.701 -26.102 1.00 46.22 172 LEU A C 1
ATOM 1384 O O . LEU A 1 172 ? 10.432 3.603 -26.229 1.00 46.22 172 LEU A O 1
ATOM 1388 N N . ASN A 1 173 ? 8.377 2.847 -26.688 1.00 42.78 173 ASN A N 1
ATOM 1389 C CA . ASN A 1 173 ? 8.814 1.711 -27.493 1.00 42.78 173 ASN A CA 1
ATOM 1390 C C . ASN A 1 173 ? 7.988 1.654 -28.782 1.00 42.78 173 ASN A C 1
ATOM 1392 O O . ASN A 1 173 ? 6.807 1.301 -28.761 1.00 42.78 173 ASN A O 1
ATOM 1396 N N . THR A 1 174 ? 8.609 2.015 -29.904 1.00 43.22 174 THR A N 1
ATOM 1397 C CA . THR A 1 174 ? 8.003 1.969 -31.243 1.00 43.22 174 THR A CA 1
ATOM 1398 C C . THR A 1 174 ? 7.793 0.549 -31.769 1.00 43.22 174 THR A C 1
ATOM 1400 O O . THR A 1 174 ? 7.044 0.385 -32.725 1.00 43.22 174 THR A O 1
ATOM 1403 N N . ASP A 1 175 ? 8.324 -0.480 -31.103 1.00 41.28 175 ASP A N 1
ATOM 1404 C CA . ASP A 1 175 ? 8.136 -1.879 -31.487 1.00 41.28 175 ASP A CA 1
ATOM 1405 C C . ASP A 1 175 ? 7.686 -2.742 -30.301 1.00 41.28 175 ASP A C 1
ATOM 1407 O O . ASP A 1 175 ? 8.461 -3.023 -29.397 1.00 41.28 175 ASP A O 1
ATOM 1411 N N . ASN A 1 176 ? 6.403 -3.133 -30.323 1.00 40.09 176 ASN A N 1
ATOM 1412 C CA . ASN A 1 176 ? 5.682 -4.255 -29.678 1.00 40.09 176 ASN A CA 1
ATOM 1413 C C . ASN A 1 176 ? 6.003 -4.771 -28.244 1.00 40.09 176 ASN A C 1
ATOM 1415 O O . ASN A 1 176 ? 5.134 -5.429 -27.676 1.00 40.09 176 ASN A O 1
ATOM 1419 N N . LEU A 1 177 ? 7.140 -4.481 -27.609 1.00 38.00 177 LEU A N 1
ATOM 1420 C CA . LEU A 1 177 ? 7.534 -4.975 -26.279 1.00 38.00 177 LEU A CA 1
ATOM 1421 C C . LEU A 1 177 ? 6.846 -4.235 -25.125 1.00 38.00 177 LEU A C 1
ATOM 1423 O O . LEU A 1 177 ? 6.635 -4.800 -24.056 1.00 38.00 177 LEU A O 1
ATOM 1427 N N . ALA A 1 178 ? 6.434 -2.985 -25.329 1.00 41.53 178 ALA A N 1
ATOM 1428 C CA . ALA A 1 178 ? 5.759 -2.212 -24.288 1.00 41.53 178 ALA A CA 1
ATOM 1429 C C . ALA A 1 178 ? 4.243 -2.461 -24.178 1.00 41.53 178 ALA A C 1
ATOM 1431 O O . ALA A 1 178 ? 3.609 -1.981 -23.238 1.00 41.53 178 ALA A O 1
ATOM 1432 N N . LYS A 1 179 ? 3.651 -3.254 -25.085 1.00 46.50 179 LYS A N 1
ATOM 1433 C CA . LYS A 1 179 ? 2.228 -3.646 -25.021 1.00 46.50 179 LYS A CA 1
ATOM 1434 C C . LYS A 1 179 ? 1.897 -4.603 -23.864 1.00 46.50 179 LYS A C 1
ATOM 1436 O O . LYS A 1 179 ? 0.722 -4.856 -23.623 1.00 46.50 179 LYS A O 1
ATOM 1441 N N . ILE A 1 180 ? 2.907 -5.122 -23.163 1.00 54.03 180 ILE A N 1
ATOM 1442 C CA . ILE A 1 180 ? 2.785 -6.213 -22.177 1.00 54.03 180 ILE A CA 1
ATOM 1443 C C . ILE A 1 180 ? 3.242 -5.807 -20.765 1.00 54.03 180 ILE A C 1
ATOM 1445 O O . ILE A 1 180 ? 3.317 -6.639 -19.866 1.00 54.03 180 ILE A O 1
ATOM 1449 N N . GLY A 1 181 ? 3.554 -4.526 -20.536 1.00 57.00 181 GLY A N 1
ATOM 1450 C CA . GLY A 1 181 ? 3.937 -4.042 -19.210 1.00 57.00 181 GLY A CA 1
ATOM 1451 C C . GLY A 1 181 ? 2.775 -4.143 -18.218 1.00 57.00 181 GLY A C 1
ATOM 1452 O O . GLY A 1 181 ? 1.792 -3.410 -18.329 1.00 57.00 181 GLY A O 1
ATOM 1453 N N . HIS A 1 182 ? 2.892 -5.028 -17.228 1.00 65.75 182 HIS A N 1
ATOM 1454 C CA . HIS A 1 182 ? 1.896 -5.204 -16.171 1.00 65.75 182 HIS A CA 1
ATOM 1455 C C . HIS A 1 182 ? 2.373 -4.603 -14.848 1.00 65.75 182 HIS A C 1
ATOM 1457 O O . HIS A 1 182 ? 3.545 -4.689 -14.491 1.00 65.75 182 HIS A O 1
ATOM 1463 N N . GLN A 1 183 ? 1.442 -4.018 -14.097 1.00 69.00 183 GLN A N 1
ATOM 1464 C CA . GLN A 1 183 ? 1.670 -3.571 -12.725 1.00 69.00 183 GLN A CA 1
ATOM 1465 C C . GLN A 1 183 ? 0.911 -4.480 -11.775 1.00 69.00 183 GLN A C 1
ATOM 1467 O O . GLN A 1 183 ? -0.243 -4.820 -12.026 1.00 69.00 183 GLN A O 1
ATOM 1472 N N . PHE A 1 184 ? 1.544 -4.838 -10.669 1.00 73.81 184 PHE A N 1
ATOM 1473 C CA . PHE A 1 184 ? 0.948 -5.675 -9.643 1.00 73.81 184 PHE A CA 1
ATOM 1474 C C . PHE A 1 184 ? 1.397 -5.206 -8.266 1.00 73.81 184 PHE A C 1
ATOM 1476 O O . PHE A 1 184 ? 2.455 -4.596 -8.111 1.00 73.81 184 PHE A O 1
ATOM 1483 N N . ILE A 1 185 ? 0.582 -5.491 -7.259 1.00 76.12 185 ILE A N 1
ATOM 1484 C CA . ILE A 1 185 ? 0.914 -5.227 -5.861 1.00 76.12 185 ILE A CA 1
ATOM 1485 C C . ILE A 1 185 ? 1.171 -6.570 -5.194 1.00 76.12 185 ILE A C 1
ATOM 1487 O O . ILE A 1 185 ? 0.370 -7.493 -5.337 1.00 76.12 185 ILE A O 1
ATOM 1491 N N . ILE A 1 186 ? 2.270 -6.675 -4.449 1.00 79.75 186 ILE A N 1
ATOM 1492 C CA . ILE A 1 186 ? 2.607 -7.863 -3.662 1.00 79.75 186 ILE A CA 1
ATOM 1493 C C . ILE A 1 186 ? 2.589 -7.496 -2.179 1.00 79.75 186 ILE A C 1
ATOM 1495 O O . ILE A 1 186 ? 3.089 -6.448 -1.771 1.00 79.75 186 ILE A O 1
ATOM 1499 N N . SER A 1 187 ? 2.018 -8.373 -1.362 1.00 77.56 187 SER A N 1
ATOM 1500 C CA . SER A 1 187 ? 2.131 -8.299 0.092 1.00 77.56 187 SER A CA 1
ATOM 1501 C C . SER A 1 187 ? 3.568 -8.559 0.557 1.00 77.56 187 SER A C 1
ATOM 1503 O O . SER A 1 187 ? 4.369 -9.189 -0.132 1.00 77.56 187 SER A O 1
ATOM 1505 N N . LYS A 1 188 ? 3.879 -8.186 1.802 1.00 78.12 188 LYS A N 1
ATOM 1506 C CA . LYS A 1 188 ? 5.161 -8.521 2.446 1.00 78.12 188 LYS A CA 1
ATOM 1507 C C . LYS A 1 188 ? 5.492 -10.025 2.414 1.00 78.12 188 LYS A C 1
ATOM 1509 O O . LYS A 1 188 ? 6.662 -10.387 2.433 1.00 78.12 188 LYS A O 1
ATOM 1514 N N . HIS A 1 189 ? 4.480 -10.892 2.368 1.00 77.81 189 HIS A N 1
ATOM 1515 C CA . HIS A 1 189 ? 4.643 -12.349 2.360 1.00 77.81 189 HIS A CA 1
ATOM 1516 C C . HIS A 1 189 ? 4.752 -12.948 0.949 1.00 77.81 189 HIS A C 1
ATOM 1518 O O . HIS A 1 189 ? 4.747 -14.164 0.811 1.00 77.81 189 HIS A O 1
ATOM 1524 N N . GLY A 1 190 ? 4.817 -12.124 -0.101 1.00 73.75 190 GLY A N 1
ATOM 1525 C CA . GLY A 1 190 ? 4.931 -12.606 -1.479 1.00 73.75 190 GLY A CA 1
ATOM 1526 C C . GLY A 1 190 ? 3.596 -12.911 -2.169 1.00 73.75 190 GLY A C 1
ATOM 1527 O O . GLY A 1 190 ? 3.595 -13.273 -3.340 1.00 73.75 190 GLY A O 1
ATOM 1528 N N . ASN A 1 191 ? 2.455 -12.733 -1.494 1.00 75.06 191 ASN A N 1
ATOM 1529 C CA . ASN A 1 191 ? 1.139 -12.941 -2.112 1.00 75.06 191 ASN A CA 1
ATOM 1530 C C . ASN A 1 191 ? 0.774 -11.781 -3.045 1.00 75.06 191 ASN A C 1
ATOM 1532 O O . ASN A 1 191 ? 0.896 -10.622 -2.638 1.00 75.06 191 ASN A O 1
ATOM 1536 N N . LEU A 1 192 ? 0.274 -12.092 -4.244 1.00 73.62 192 LEU A N 1
ATOM 1537 C CA . LEU A 1 192 ? -0.281 -11.110 -5.177 1.00 73.62 192 LEU A CA 1
ATOM 1538 C C . LEU A 1 192 ? -1.585 -10.526 -4.614 1.00 73.62 192 LEU A C 1
ATOM 1540 O O . LEU A 1 192 ? -2.534 -11.251 -4.332 1.00 73.62 192 LEU A O 1
ATOM 1544 N N . ILE A 1 193 ? -1.610 -9.206 -4.444 1.00 72.31 193 ILE A N 1
ATOM 1545 C CA . ILE A 1 193 ? -2.764 -8.428 -3.977 1.00 72.31 193 ILE A CA 1
ATOM 1546 C C . ILE A 1 193 ? -3.575 -7.925 -5.174 1.00 72.31 193 ILE A C 1
ATOM 1548 O O . ILE A 1 193 ? -4.804 -7.931 -5.147 1.00 72.31 193 ILE A O 1
ATOM 1552 N N . THR A 1 194 ? -2.897 -7.482 -6.235 1.00 70.19 194 THR A N 1
ATOM 1553 C CA . THR A 1 194 ? -3.543 -7.017 -7.467 1.00 70.19 194 THR A CA 1
ATOM 1554 C C . THR A 1 194 ? -2.788 -7.535 -8.680 1.00 70.19 194 THR A C 1
ATOM 1556 O O . THR A 1 194 ? -1.557 -7.561 -8.676 1.00 70.19 194 THR A O 1
ATOM 1559 N N . TYR A 1 195 ? -3.520 -7.935 -9.720 1.00 68.62 195 TYR A N 1
ATOM 1560 C CA . TYR A 1 195 ? -2.948 -8.322 -11.005 1.00 68.62 195 TYR A CA 1
ATOM 1561 C C . TYR A 1 195 ? -3.938 -7.993 -12.139 1.00 68.62 195 TYR A C 1
ATOM 1563 O O . TYR A 1 195 ? -5.142 -8.186 -11.956 1.00 68.62 195 TYR A O 1
ATOM 1571 N N . PRO A 1 196 ? -3.476 -7.474 -13.292 1.00 61.31 196 PRO A N 1
ATOM 1572 C CA . PRO A 1 196 ? -4.356 -7.003 -14.360 1.00 61.31 196 PRO A CA 1
ATOM 1573 C C . PRO A 1 196 ? -4.988 -8.127 -15.192 1.00 61.31 196 PRO A C 1
ATOM 1575 O O . PRO A 1 196 ? -5.965 -7.860 -15.888 1.00 61.31 196 PRO A O 1
ATOM 1578 N N . ILE A 1 197 ? -4.476 -9.364 -15.131 1.00 59.75 197 ILE A N 1
ATOM 1579 C CA . ILE A 1 197 ? -5.041 -10.506 -15.869 1.00 59.75 197 ILE A CA 1
ATOM 1580 C C . ILE A 1 197 ? -5.765 -11.447 -14.889 1.00 59.75 197 ILE A C 1
ATOM 1582 O O . ILE A 1 197 ? -5.131 -12.038 -14.014 1.00 59.75 197 ILE A O 1
ATOM 1586 N N . PRO A 1 198 ? -7.090 -11.618 -14.997 1.00 57.25 198 PRO A N 1
ATOM 1587 C CA . PRO A 1 198 ? -7.826 -12.504 -14.102 1.00 57.25 198 PRO A CA 1
ATOM 1588 C C . PRO A 1 198 ? -7.374 -13.967 -14.258 1.00 57.25 198 PRO A C 1
ATOM 1590 O O . PRO A 1 198 ? -7.166 -14.438 -15.372 1.00 57.25 198 PRO A O 1
ATOM 1593 N N . GLY A 1 199 ? -7.255 -14.694 -13.138 1.00 59.59 199 GLY A N 1
ATOM 1594 C CA . GLY A 1 199 ? -6.957 -16.137 -13.124 1.00 59.59 199 GLY A CA 1
ATOM 1595 C C . GLY A 1 199 ? -5.544 -16.537 -12.687 1.00 59.59 199 GLY A C 1
ATOM 1596 O O . GLY A 1 199 ? -5.244 -17.727 -12.677 1.00 59.59 199 GLY A O 1
ATOM 1597 N N . HIS A 1 200 ? -4.696 -15.588 -12.285 1.00 55.50 200 HIS A N 1
ATOM 1598 C CA . HIS A 1 200 ? -3.348 -15.885 -11.799 1.00 55.50 200 HIS A CA 1
ATOM 1599 C C . HIS A 1 200 ? -3.153 -15.443 -10.348 1.00 55.50 200 HIS A C 1
ATOM 1601 O O . HIS A 1 200 ? -3.256 -14.260 -10.028 1.00 55.50 200 HIS A O 1
ATOM 1607 N N . THR A 1 201 ? -2.853 -16.398 -9.469 1.00 54.44 201 THR A N 1
ATOM 1608 C CA . THR A 1 201 ? -2.689 -16.160 -8.023 1.00 54.44 201 THR A CA 1
ATOM 1609 C C . THR A 1 201 ? -1.245 -16.286 -7.546 1.00 54.44 201 THR A C 1
ATOM 1611 O O . THR A 1 201 ? -0.951 -15.917 -6.411 1.00 54.44 201 THR A O 1
ATOM 1614 N N . ASN A 1 202 ? -0.334 -16.786 -8.388 1.00 60.22 202 ASN A N 1
ATOM 1615 C CA . ASN A 1 202 ? 1.054 -17.034 -8.012 1.00 60.22 202 ASN A CA 1
ATOM 1616 C C . ASN A 1 202 ? 2.043 -16.560 -9.091 1.00 60.22 202 ASN A C 1
ATOM 1618 O O . ASN A 1 202 ? 1.951 -16.944 -10.255 1.00 60.22 202 ASN A O 1
ATOM 1622 N N . ILE A 1 203 ? 3.031 -15.761 -8.680 1.00 57.81 203 ILE A N 1
ATOM 1623 C CA . ILE A 1 203 ? 4.090 -15.232 -9.550 1.00 57.81 203 ILE A CA 1
ATOM 1624 C C . ILE A 1 203 ? 4.999 -16.339 -10.116 1.00 57.81 203 ILE A C 1
ATOM 1626 O O . ILE A 1 203 ? 5.547 -16.198 -11.207 1.00 57.81 203 ILE A O 1
ATOM 1630 N N . PHE A 1 204 ? 5.125 -17.468 -9.410 1.00 59.47 204 PHE A N 1
ATOM 1631 C CA . PHE A 1 204 ? 5.924 -18.612 -9.853 1.00 59.47 204 PHE A CA 1
ATOM 1632 C C . PHE A 1 204 ? 5.288 -19.358 -11.031 1.00 59.47 204 PHE A C 1
ATOM 1634 O O . PHE A 1 204 ? 6.010 -19.832 -11.905 1.00 59.47 204 PHE A O 1
ATOM 1641 N N . GLU A 1 205 ? 3.955 -19.424 -11.095 1.00 60.19 205 GLU A N 1
ATOM 1642 C CA . GLU A 1 205 ? 3.243 -20.020 -12.236 1.00 60.19 205 GLU A CA 1
ATOM 1643 C C . GLU A 1 205 ? 3.394 -19.169 -13.503 1.00 60.19 205 GLU A C 1
ATOM 1645 O O . GLU A 1 205 ? 3.433 -19.706 -14.608 1.00 60.19 205 GLU A O 1
ATOM 1650 N N . MET A 1 206 ? 3.539 -17.848 -13.347 1.00 58.69 206 MET A N 1
ATOM 1651 C CA . MET A 1 206 ? 3.806 -16.934 -14.462 1.00 58.69 206 MET A CA 1
ATOM 1652 C C . MET A 1 206 ? 5.225 -17.123 -15.008 1.00 58.69 206 MET A C 1
ATOM 1654 O O . MET A 1 206 ? 5.404 -17.355 -16.200 1.00 58.69 206 MET A O 1
ATOM 1658 N N . ALA A 1 207 ? 6.234 -17.121 -14.129 1.00 59.59 207 ALA A N 1
ATOM 1659 C CA . ALA A 1 207 ? 7.642 -17.234 -14.522 1.00 59.59 207 ALA A CA 1
ATOM 1660 C C . ALA A 1 207 ? 8.001 -18.570 -15.205 1.00 59.59 207 ALA A C 1
ATOM 1662 O O . ALA A 1 207 ? 9.035 -18.670 -15.865 1.00 59.59 207 ALA A O 1
ATOM 1663 N N . GLN A 1 208 ? 7.179 -19.610 -15.031 1.00 59.03 208 GLN A N 1
ATOM 1664 C CA . GLN A 1 208 ? 7.356 -20.899 -15.702 1.00 59.03 208 GLN A CA 1
ATOM 1665 C C . GLN A 1 208 ? 6.759 -20.952 -17.115 1.00 59.03 208 GLN A C 1
ATOM 1667 O O . GLN A 1 208 ? 7.172 -21.815 -17.883 1.00 59.03 208 GLN A O 1
ATOM 1672 N N . ARG A 1 209 ? 5.811 -20.070 -17.464 1.00 56.06 209 ARG A N 1
ATOM 1673 C CA . ARG A 1 209 ? 5.184 -20.033 -18.798 1.00 56.06 209 ARG A CA 1
ATOM 1674 C C . ARG A 1 209 ? 5.893 -19.128 -19.798 1.00 56.06 209 ARG A C 1
ATOM 1676 O O . ARG A 1 209 ? 5.771 -19.378 -20.989 1.00 56.06 209 ARG A O 1
ATOM 1683 N N . ASP A 1 210 ? 6.617 -18.121 -19.321 1.00 51.12 210 ASP A N 1
ATOM 1684 C CA . ASP A 1 210 ? 7.366 -17.182 -20.171 1.00 51.12 210 ASP A CA 1
ATOM 1685 C C . ASP A 1 210 ? 8.771 -17.701 -20.559 1.00 51.12 210 ASP A C 1
ATOM 1687 O O . ASP A 1 210 ? 9.622 -16.930 -21.004 1.00 51.12 210 ASP A O 1
ATOM 1691 N N . LYS A 1 211 ? 9.031 -19.003 -20.376 1.00 47.66 211 LYS A N 1
ATOM 1692 C CA . LYS A 1 211 ? 10.216 -19.712 -20.884 1.00 47.66 211 LYS A CA 1
ATOM 1693 C C . LYS A 1 211 ? 9.857 -20.528 -22.116 1.00 47.66 211 LYS A C 1
ATOM 1695 O O . LYS A 1 211 ? 10.706 -20.562 -23.032 1.00 47.66 211 LYS A O 1
#

Radius of gyration: 30.07 Å; chains: 1; bounding box: 77×33×94 Å

Foldseek 3Di:
DVVVVVVVVVVVVVVVVVVVVVVVVVVCVVVVVVLVVVLVVVLVVLVVVLVVVVVVLVVVVVVLQVVVLACVQVVVDPPVCQLVSQVVCCVVNVQFFKKKKAFDACPVPVPDGDDIRMDGPPVDPDPQKDKDKDFRDDDVNDGGMIMMTIGHVVVSCPPVSNVVSLVVLVVSDPDDPSPPDWDWDADPVRWTSDTPDPDDTHPVVVVVVVD

Sequence (211 aa):
MWQQRVFNLLLFSCIITLLAVILLIFIEYYETNETENQAKQLIQQELSIAVRKINTELRDLYSVADSLAQKLSTGELPRSEINERLAEIMAMTPNLFGIGVAYIPYVNTPKERRQSPYYLNRESAETLIQPFTIPCALVNNLSKCVIFIEYSLKNIQTLPTLKNLGKQVSLLNTDNLAKIGHQFIISKHGNLITYPIPGHTNIFEMAQRDK